Protein AF-A0A2G9ZPH4-F1 (afdb_monomer)

Nearest PDB structures (foldseek):
  2mp4-assembly1_A  TM=3.799E-01  e=3.541E+00  Caenorhabditis elegans
  7lxt-assembly1_J  TM=2.427E-01  e=3.155E+00  Plasmodium falciparum 3D7

Solvent-accessible surface area (backbone atoms only — not comparable to full-atom values): 14027 Å² total; per-residue (Å²): 122,66,64,61,56,48,44,22,66,51,30,22,35,23,35,57,96,94,42,50,35,34,37,37,38,31,72,44,64,45,66,67,68,60,97,62,79,75,43,59,24,44,43,66,33,52,68,45,20,46,50,53,100,91,42,48,45,56,77,75,45,84,52,96,64,27,38,31,29,43,45,12,68,70,47,52,52,52,42,50,74,71,66,55,85,73,41,68,65,76,37,53,50,30,86,77,61,44,76,87,45,37,44,73,44,70,67,69,96,76,90,58,100,43,73,63,59,55,65,44,53,89,47,42,65,62,36,72,67,43,81,92,48,60,53,68,58,42,49,51,51,54,50,39,51,46,54,46,47,34,54,54,50,52,51,65,70,40,75,77,49,28,66,39,64,46,75,49,76,36,52,48,77,46,81,45,75,38,94,91,45,99,65,46,65,50,76,46,78,48,74,42,36,35,39,44,23,57,55,65,40,83,67,57,53,75,34,43,48,69,53,47,51,51,53,57,61,75,51,69,64,87,73,72,85,61,49,72,68,50,52,50,51,52,52,60,52,56,49,50,51,64,75,75,100

Structure (mmCIF, N/CA/C/O backbone):
data_AF-A0A2G9ZPH4-F1
#
_entry.id   AF-A0A2G9ZPH4-F1
#
loop_
_atom_site.group_PDB
_atom_site.id
_atom_site.type_symbol
_atom_site.label_atom_id
_atom_site.label_alt_id
_atom_site.label_comp_id
_atom_site.label_asym_id
_atom_site.label_entity_id
_atom_site.label_seq_id
_atom_site.pdbx_PDB_ins_code
_atom_site.Cartn_x
_atom_site.Cartn_y
_atom_site.Cartn_z
_atom_site.occupancy
_atom_site.B_iso_or_equiv
_atom_site.auth_seq_id
_atom_site.auth_comp_id
_atom_site.auth_asym_id
_atom_site.auth_atom_id
_atom_site.pdbx_PDB_model_num
ATOM 1 N N . MET A 1 1 ? -24.199 -1.096 5.527 1.00 56.38 1 MET A N 1
ATOM 2 C CA . MET A 1 1 ? -24.247 -1.737 6.874 1.00 56.38 1 MET A CA 1
ATOM 3 C C . MET A 1 1 ? -23.186 -2.832 7.032 1.00 56.38 1 MET A C 1
ATOM 5 O O . MET A 1 1 ? -22.825 -3.132 8.162 1.00 56.38 1 MET A O 1
ATOM 9 N N . ALA A 1 2 ? -22.624 -3.381 5.948 1.00 64.50 2 ALA A N 1
ATOM 10 C CA . ALA A 1 2 ? -21.504 -4.327 6.008 1.00 64.50 2 ALA A CA 1
ATOM 11 C C . ALA A 1 2 ? -20.138 -3.624 6.168 1.00 64.50 2 ALA A C 1
ATOM 13 O O . ALA A 1 2 ? -19.207 -4.167 6.751 1.00 64.50 2 ALA A O 1
ATOM 14 N N . GLU A 1 3 ? -20.035 -2.385 5.698 1.00 62.19 3 GLU A N 1
ATOM 15 C CA . GLU A 1 3 ? -18.818 -1.573 5.652 1.00 62.19 3 GLU A CA 1
ATOM 16 C C . GLU A 1 3 ? -18.403 -1.103 7.047 1.00 62.19 3 GLU A C 1
ATOM 18 O O . GLU A 1 3 ? -17.229 -1.165 7.399 1.00 62.19 3 GLU A O 1
ATOM 23 N N . TYR A 1 4 ? -19.377 -0.711 7.874 1.00 69.88 4 TYR A N 1
ATOM 24 C CA . TYR A 1 4 ? -19.158 -0.412 9.290 1.00 69.88 4 TYR A CA 1
ATOM 25 C C . TYR A 1 4 ? -18.675 -1.652 10.050 1.00 69.88 4 TYR A C 1
ATOM 27 O O . TYR A 1 4 ? -17.717 -1.560 10.811 1.00 69.88 4 TYR A O 1
ATOM 35 N N . ALA A 1 5 ? -19.284 -2.820 9.822 1.00 72.94 5 ALA A N 1
ATOM 36 C CA . ALA A 1 5 ? -18.846 -4.067 10.452 1.00 72.94 5 ALA A CA 1
ATOM 37 C C . ALA A 1 5 ? -17.420 -4.454 10.014 1.00 72.94 5 ALA A C 1
ATOM 39 O O . ALA A 1 5 ? -16.585 -4.806 10.847 1.00 72.94 5 ALA A O 1
ATOM 40 N N . TYR A 1 6 ? -17.110 -4.302 8.722 1.00 75.94 6 TYR A N 1
ATOM 41 C CA . TYR A 1 6 ? -15.764 -4.504 8.196 1.00 75.94 6 TYR A CA 1
ATOM 42 C C . TYR A 1 6 ? -14.758 -3.550 8.850 1.00 75.94 6 TYR A C 1
ATOM 44 O O . TYR A 1 6 ? -13.741 -4.013 9.365 1.00 75.94 6 TYR A O 1
ATOM 52 N N . ALA A 1 7 ? -15.065 -2.250 8.911 1.00 75.62 7 ALA A N 1
ATOM 53 C CA . ALA A 1 7 ? -14.207 -1.244 9.531 1.00 75.62 7 ALA A CA 1
ATOM 54 C C . ALA A 1 7 ? -13.916 -1.560 11.002 1.00 75.62 7 ALA A C 1
ATOM 56 O O . ALA A 1 7 ? -12.754 -1.603 11.394 1.00 75.62 7 ALA A O 1
ATOM 57 N N . LYS A 1 8 ? -14.941 -1.908 11.788 1.00 82.62 8 LYS A N 1
ATOM 58 C CA . LYS A 1 8 ? -14.769 -2.321 13.190 1.00 82.62 8 LYS A CA 1
ATOM 59 C C . LYS A 1 8 ? -13.826 -3.515 13.353 1.00 82.62 8 LYS A C 1
ATOM 61 O O . LYS A 1 8 ? -13.068 -3.569 14.316 1.00 82.62 8 LYS A O 1
ATOM 66 N N . SER A 1 9 ? -13.862 -4.465 12.419 1.00 84.38 9 SER A N 1
ATOM 67 C CA . SER A 1 9 ? -13.033 -5.677 12.482 1.00 84.38 9 SER A CA 1
ATOM 68 C C . SER A 1 9 ? -11.619 -5.517 11.913 1.00 84.38 9 SER A C 1
ATOM 70 O O . SER A 1 9 ? -10.771 -6.369 12.170 1.00 84.38 9 SER A O 1
ATOM 72 N N . ARG A 1 10 ? -11.362 -4.472 11.113 1.00 85.62 10 ARG A N 1
ATOM 73 C CA . ARG A 1 10 ? -10.120 -4.343 10.331 1.00 85.62 10 ARG A CA 1
ATOM 74 C C . ARG A 1 10 ? -9.345 -3.051 10.543 1.00 85.62 10 ARG A C 1
ATOM 76 O O . ARG A 1 10 ? -8.182 -3.025 10.169 1.00 85.62 10 ARG A O 1
ATOM 83 N N . VAL A 1 11 ? -9.942 -2.012 11.122 1.00 86.81 11 VAL A N 1
ATOM 84 C CA . VAL A 1 11 ? -9.180 -0.867 11.635 1.00 86.81 11 VAL A CA 1
ATOM 85 C C . VAL A 1 11 ? -8.518 -1.317 12.925 1.00 86.81 11 VAL A C 1
ATOM 87 O O . VAL A 1 11 ? -9.211 -1.665 13.884 1.00 86.81 11 VAL A O 1
ATOM 90 N N . LEU A 1 12 ? -7.192 -1.364 12.925 1.00 91.19 12 LEU A N 1
ATOM 91 C CA . LEU A 1 12 ? -6.413 -1.859 14.053 1.00 91.19 12 LEU A CA 1
ATOM 92 C C . LEU A 1 12 ? -5.820 -0.689 14.828 1.00 91.19 12 LEU A C 1
ATOM 94 O O . LEU A 1 12 ? -5.482 0.335 14.244 1.00 91.19 12 LEU A O 1
ATOM 98 N N . VAL A 1 13 ? -5.675 -0.862 16.137 1.00 91.88 13 VAL A N 1
ATOM 99 C CA . VAL A 1 13 ? -4.983 0.069 17.027 1.00 91.88 13 VAL A CA 1
ATOM 100 C C . VAL A 1 13 ? -3.851 -0.657 17.740 1.00 91.88 13 VAL A C 1
ATOM 102 O O . VAL A 1 13 ? -4.022 -1.795 18.182 1.00 91.88 13 VAL A O 1
ATOM 105 N N . PHE A 1 14 ? -2.697 -0.006 17.842 1.00 92.75 14 PHE A N 1
ATOM 106 C CA . PHE A 1 14 ? -1.532 -0.530 18.553 1.00 92.75 14 PHE A CA 1
ATOM 107 C C . PHE A 1 14 ? -0.593 0.582 18.990 1.00 92.75 14 PHE A C 1
ATOM 109 O O . PHE A 1 14 ? -0.690 1.726 18.546 1.00 92.75 14 PHE A O 1
ATOM 116 N N . ARG A 1 15 ? 0.324 0.227 19.883 1.00 91.12 15 ARG A N 1
ATOM 117 C CA . ARG A 1 15 ? 1.394 1.085 20.367 1.00 91.12 15 ARG A CA 1
ATOM 118 C C . ARG A 1 15 ? 2.699 0.718 19.671 1.00 91.12 15 ARG A C 1
ATOM 120 O O . ARG A 1 15 ? 3.063 -0.446 19.614 1.00 91.12 15 ARG A O 1
ATOM 127 N N . HIS A 1 16 ? 3.427 1.704 19.177 1.00 89.19 16 HIS A N 1
ATOM 128 C CA . HIS A 1 16 ? 4.757 1.505 18.617 1.00 89.19 16 HIS A CA 1
ATOM 129 C C . HIS A 1 16 ? 5.641 2.683 19.026 1.00 89.19 16 HIS A C 1
ATOM 131 O O . HIS A 1 16 ? 5.233 3.836 18.909 1.00 89.19 16 HIS A O 1
ATOM 137 N N . ASN A 1 17 ? 6.824 2.414 19.584 1.00 85.62 17 ASN A N 1
ATOM 138 C CA . ASN A 1 17 ? 7.762 3.444 20.060 1.00 85.62 17 ASN A CA 1
ATOM 139 C C . ASN A 1 17 ? 7.118 4.508 20.977 1.00 85.62 17 ASN A C 1
ATOM 141 O O . ASN A 1 17 ? 7.380 5.702 20.854 1.00 85.62 17 ASN A O 1
ATOM 145 N N . GLY A 1 18 ? 6.225 4.084 21.880 1.00 83.12 18 GLY A N 1
ATOM 146 C CA . GLY A 1 18 ? 5.531 4.973 22.822 1.00 83.12 18 GLY A CA 1
ATOM 147 C C . GLY A 1 18 ? 4.373 5.791 22.233 1.00 83.12 18 GLY A C 1
ATOM 148 O O . GLY A 1 18 ? 3.640 6.415 22.996 1.00 83.12 18 GLY A O 1
ATOM 149 N N . LYS A 1 19 ? 4.156 5.741 20.916 1.00 88.00 19 LYS A N 1
ATOM 150 C CA . LYS A 1 19 ? 3.030 6.378 20.219 1.00 88.00 19 LYS A CA 1
ATOM 151 C C . LYS A 1 19 ? 1.935 5.372 19.896 1.00 88.00 19 LYS A C 1
ATOM 153 O O . LYS A 1 19 ? 2.193 4.171 19.849 1.00 88.00 19 LYS A O 1
ATOM 158 N N . VAL A 1 20 ? 0.711 5.850 19.683 1.00 88.75 20 VAL A N 1
ATOM 159 C CA . VAL A 1 20 ? -0.435 5.003 19.328 1.00 88.75 20 VAL A CA 1
ATOM 160 C C . VAL A 1 20 ? -0.842 5.267 17.887 1.00 88.75 20 VAL A C 1
ATOM 162 O O . VAL A 1 20 ? -1.041 6.411 17.485 1.00 88.75 20 VAL A O 1
ATOM 165 N N . PHE A 1 21 ? -0.987 4.190 17.125 1.00 90.50 21 PHE A N 1
ATOM 166 C CA . PHE A 1 21 ? -1.279 4.232 15.702 1.00 90.50 21 PHE A CA 1
ATOM 167 C C . PHE A 1 21 ? -2.590 3.529 15.387 1.00 90.50 21 PHE A C 1
ATOM 169 O O . PHE A 1 21 ? -2.982 2.567 16.053 1.00 90.50 21 PHE A O 1
ATOM 176 N N . LEU A 1 22 ? -3.234 4.011 14.330 1.00 88.50 22 LEU A N 1
ATOM 177 C CA . LEU A 1 22 ? -4.312 3.346 13.629 1.00 88.50 22 LEU A CA 1
ATOM 178 C C . LEU A 1 22 ? -3.769 2.775 12.324 1.00 88.50 22 LEU A C 1
ATOM 180 O O . LEU A 1 22 ? -3.249 3.513 11.491 1.00 88.50 22 LEU A O 1
ATOM 184 N N . GLU A 1 23 ? -3.922 1.471 12.130 1.00 88.06 23 GLU A N 1
ATOM 185 C CA . GLU A 1 23 ? -3.705 0.830 10.837 1.00 88.06 23 GLU A CA 1
ATOM 186 C C . GLU A 1 23 ? -5.053 0.655 10.141 1.00 88.06 23 GLU A C 1
ATOM 188 O O . GLU A 1 23 ? -5.960 -0.020 10.639 1.00 88.06 23 GLU A O 1
ATOM 193 N N . ILE A 1 24 ? -5.192 1.298 8.986 1.00 82.19 24 ILE A N 1
ATOM 194 C CA . ILE A 1 24 ? -6.447 1.398 8.253 1.00 82.19 24 ILE A CA 1
ATOM 195 C C . ILE A 1 24 ? -6.285 0.667 6.918 1.00 82.19 24 ILE A C 1
ATOM 197 O O . ILE A 1 24 ? -5.413 1.026 6.131 1.00 82.19 24 ILE A O 1
ATOM 201 N N . PRO A 1 25 ? -7.105 -0.357 6.627 1.00 76.38 25 PRO A N 1
ATOM 202 C CA . PRO A 1 25 ? -7.045 -1.074 5.358 1.00 76.38 25 PRO A CA 1
ATOM 203 C C . PRO A 1 25 ? -7.285 -0.156 4.158 1.00 76.38 25 PRO A C 1
ATOM 205 O O . PRO A 1 25 ? -8.241 0.623 4.172 1.00 76.38 25 PRO A O 1
ATOM 208 N N . ASN A 1 26 ? -6.526 -0.347 3.075 1.00 68.75 26 ASN A N 1
ATOM 209 C CA . ASN A 1 26 ? -6.633 0.440 1.830 1.00 68.75 26 ASN A CA 1
ATOM 210 C C . ASN A 1 26 ? -8.068 0.503 1.285 1.00 68.75 26 ASN A C 1
ATOM 212 O O . ASN A 1 26 ? -8.525 1.548 0.814 1.00 68.75 26 ASN A O 1
ATOM 216 N N . ARG A 1 27 ? -8.813 -0.599 1.459 1.00 66.69 27 ARG A N 1
ATOM 217 C CA . ARG A 1 27 ? -10.236 -0.721 1.123 1.00 66.69 27 ARG A CA 1
ATOM 218 C C . ARG A 1 27 ? -11.113 0.381 1.695 1.00 66.69 27 ARG A C 1
ATOM 220 O O . ARG A 1 27 ? -12.093 0.767 1.067 1.00 66.69 27 ARG A O 1
ATOM 227 N N . LEU A 1 28 ? -10.802 0.850 2.896 1.00 66.00 28 LEU A N 1
ATOM 228 C CA . LEU A 1 28 ? -11.590 1.870 3.573 1.00 66.00 28 LEU A CA 1
ATOM 229 C C . LEU A 1 28 ? -11.202 3.270 3.109 1.00 66.00 28 LEU A C 1
ATOM 231 O O . LEU A 1 28 ? -12.075 4.106 2.939 1.00 66.00 28 LEU A O 1
ATOM 235 N N . ILE A 1 29 ? -9.932 3.514 2.803 1.00 63.09 29 ILE A N 1
ATOM 236 C CA . ILE A 1 29 ? -9.405 4.845 2.450 1.00 63.09 29 ILE A CA 1
ATOM 237 C C . ILE A 1 29 ? -9.813 5.260 1.019 1.00 63.09 29 ILE A C 1
ATOM 239 O O . ILE A 1 29 ? -9.479 6.339 0.538 1.00 63.09 29 ILE A O 1
ATOM 243 N N . GLY A 1 30 ? -10.575 4.420 0.309 1.00 51.88 30 GLY A N 1
ATOM 244 C CA . GLY A 1 30 ? -10.977 4.705 -1.066 1.00 51.88 30 GLY A CA 1
ATOM 245 C C . GLY A 1 30 ? -9.826 4.588 -2.059 1.00 51.88 30 GLY A C 1
ATOM 246 O O . GLY A 1 30 ? -9.913 5.133 -3.157 1.00 51.88 30 GLY A O 1
ATOM 247 N N . ILE A 1 31 ? -8.766 3.880 -1.666 1.00 51.28 31 ILE A N 1
ATOM 248 C CA . ILE A 1 31 ? -7.597 3.559 -2.483 1.00 51.28 31 ILE A CA 1
ATOM 249 C C . ILE A 1 31 ? -7.841 2.176 -3.115 1.00 51.28 31 ILE A C 1
ATOM 251 O O . ILE A 1 31 ? -7.061 1.234 -2.995 1.00 51.28 31 ILE A O 1
ATOM 255 N N . HIS A 1 32 ? -9.009 2.048 -3.747 1.00 47.66 32 HIS A N 1
ATOM 256 C CA . HIS A 1 32 ? -9.447 0.887 -4.516 1.00 47.66 32 HIS A CA 1
ATOM 257 C C . HIS A 1 32 ? -10.090 1.329 -5.832 1.00 47.66 32 HIS A C 1
ATOM 259 O O . HIS A 1 32 ? -10.410 2.494 -6.059 1.00 47.66 32 HIS A O 1
ATOM 265 N N . SER A 1 33 ? -10.203 0.357 -6.726 1.00 47.97 33 SER A N 1
ATOM 266 C CA . SER A 1 33 ? -9.660 0.469 -8.073 1.00 47.97 33 SER A CA 1
ATOM 267 C C . SER A 1 33 ? -10.377 -0.465 -9.065 1.00 47.97 33 SER A C 1
ATOM 269 O O . SER A 1 33 ? -9.811 -0.902 -10.067 1.00 47.97 33 SER A O 1
ATOM 271 N N . SER A 1 34 ? -11.642 -0.801 -8.828 1.00 34.91 34 SER A N 1
ATOM 272 C CA . SER A 1 34 ? -12.434 -1.577 -9.787 1.00 34.91 34 SER A CA 1
ATOM 273 C C . SER A 1 34 ? -13.022 -0.696 -10.897 1.00 34.91 34 SER A C 1
ATOM 275 O O . SER A 1 34 ? -13.293 0.486 -10.701 1.00 34.91 34 SER A O 1
ATOM 277 N N . ILE A 1 35 ? -13.220 -1.305 -12.074 1.00 40.06 35 ILE A N 1
ATOM 278 C CA . ILE A 1 35 ? -13.942 -0.741 -13.235 1.00 40.06 35 ILE A CA 1
ATOM 279 C C . ILE A 1 35 ? -15.387 -0.368 -12.856 1.00 40.06 35 ILE A C 1
ATOM 281 O O . ILE A 1 35 ? -15.963 0.553 -13.428 1.00 40.06 35 ILE A O 1
ATOM 285 N N . GLU A 1 36 ? -15.942 -1.016 -11.832 1.00 38.31 36 GLU A N 1
ATOM 286 C CA . GLU A 1 36 ? -17.166 -0.568 -11.177 1.00 38.31 36 GLU A CA 1
ATOM 287 C C . GLU A 1 36 ? -16.835 0.316 -9.969 1.00 38.31 36 GLU A C 1
ATOM 289 O O . GLU A 1 36 ? -16.043 -0.090 -9.112 1.00 38.31 36 GLU A O 1
ATOM 294 N N . PRO A 1 37 ? -17.425 1.517 -9.863 1.00 41.16 37 PRO A N 1
ATOM 295 C CA . PRO A 1 37 ? -17.212 2.379 -8.718 1.00 41.16 37 PRO A CA 1
ATOM 296 C C . PRO A 1 37 ? -17.817 1.697 -7.493 1.00 41.16 37 PRO A C 1
ATOM 298 O O . PRO A 1 37 ? -19.035 1.645 -7.359 1.00 41.16 37 PRO A O 1
ATOM 301 N N . TYR A 1 38 ? -16.991 1.212 -6.563 1.00 42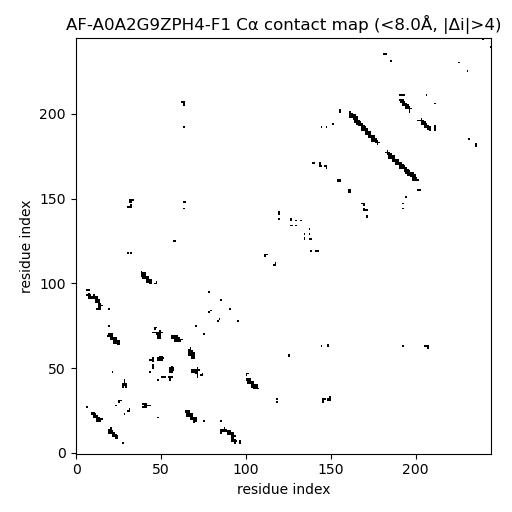.78 38 TYR A N 1
ATOM 302 C CA . TYR A 1 38 ? -17.460 1.108 -5.186 1.00 42.78 38 TYR A CA 1
ATOM 303 C C . TYR A 1 38 ? -17.701 2.543 -4.732 1.00 42.78 38 TYR A C 1
ATOM 305 O O . TYR A 1 38 ? -16.746 3.317 -4.632 1.00 42.78 38 TYR A O 1
ATOM 313 N N . PRO A 1 39 ? -18.954 2.951 -4.487 1.00 48.59 39 PRO A N 1
ATOM 314 C CA . PRO A 1 39 ? -19.243 4.356 -4.277 1.00 48.59 39 PRO A CA 1
ATOM 315 C C . PRO A 1 39 ? -18.756 4.833 -2.908 1.00 48.59 39 PRO A C 1
ATOM 317 O O . PRO A 1 39 ? -18.932 5.993 -2.602 1.00 48.59 39 PRO A O 1
ATOM 320 N N . VAL A 1 40 ? -18.132 3.992 -2.083 1.00 44.88 40 VAL A N 1
ATOM 321 C CA . VAL A 1 40 ? -17.960 4.218 -0.650 1.00 44.88 40 VAL A CA 1
ATOM 322 C C . VAL A 1 40 ? -16.491 4.497 -0.301 1.00 44.88 40 VAL A C 1
ATOM 324 O O . VAL A 1 40 ? -15.674 3.581 -0.279 1.00 44.88 40 VAL A O 1
ATOM 327 N N . LYS A 1 41 ? -16.152 5.756 0.010 1.00 57.94 41 LYS A N 1
ATOM 328 C CA . LYS A 1 41 ? -14.858 6.167 0.595 1.00 57.94 41 LYS A CA 1
ATOM 329 C C . LYS A 1 41 ? -15.016 6.433 2.086 1.00 57.94 41 LYS A C 1
ATOM 331 O O . LYS A 1 41 ? -15.908 7.185 2.453 1.00 57.94 41 LYS A O 1
ATOM 336 N N . VAL A 1 42 ? -14.147 5.924 2.956 1.00 54.16 42 VAL A N 1
ATOM 337 C CA . VAL A 1 42 ? -14.074 6.423 4.337 1.00 54.16 42 VAL A CA 1
ATOM 338 C C . VAL A 1 42 ? -13.360 7.767 4.336 1.00 54.16 42 VAL A C 1
ATOM 340 O O . VAL A 1 42 ? -12.167 7.854 4.063 1.00 54.16 42 VAL A O 1
ATOM 343 N N . ARG A 1 43 ? -14.089 8.822 4.689 1.00 60.91 43 ARG A N 1
ATOM 344 C CA . ARG A 1 43 ? -13.506 10.059 5.192 1.00 60.91 43 ARG A CA 1
ATOM 345 C C . ARG A 1 43 ? -13.233 9.864 6.675 1.00 60.91 43 ARG A C 1
ATOM 347 O O . ARG A 1 43 ? -14.155 9.923 7.494 1.00 60.91 43 ARG A O 1
ATOM 354 N N . LEU A 1 44 ? -11.967 9.645 7.008 1.00 61.91 44 LEU A N 1
ATOM 355 C CA . LEU A 1 44 ? -11.495 9.764 8.383 1.00 61.91 44 LEU A CA 1
ATOM 356 C C . LEU A 1 44 ? -11.688 11.220 8.795 1.00 61.91 44 LEU A C 1
ATOM 358 O O . LEU A 1 44 ? -11.268 12.129 8.074 1.00 61.91 44 LEU A O 1
ATOM 362 N N . LYS A 1 45 ? -12.403 11.458 9.896 1.00 64.31 45 LYS A N 1
ATOM 363 C CA . LYS A 1 45 ? -12.532 12.826 10.391 1.00 64.31 45 LYS A CA 1
ATOM 364 C C . LYS A 1 45 ? -11.232 13.232 11.084 1.00 64.31 45 LYS A C 1
ATOM 366 O O . LYS A 1 45 ? -10.601 12.371 11.696 1.00 64.31 45 LYS A O 1
ATOM 371 N N . PRO A 1 46 ? -10.883 14.530 11.073 1.00 56.59 46 PRO A N 1
ATOM 372 C CA . PRO A 1 46 ? -9.737 15.058 11.820 1.00 56.59 46 PRO A CA 1
ATOM 373 C C . PRO A 1 46 ? -9.748 14.688 13.310 1.00 56.59 46 PRO A C 1
ATOM 375 O O . PRO A 1 46 ? -8.717 14.694 13.964 1.00 56.59 46 PRO A O 1
ATOM 378 N N . SER A 1 47 ? -10.914 14.332 13.856 1.00 62.88 47 SER A N 1
ATOM 379 C CA . SER A 1 47 ? -11.051 13.847 15.225 1.00 62.88 47 SER A CA 1
ATOM 380 C C . SER A 1 47 ? -10.452 12.457 15.462 1.00 62.88 47 SER A C 1
ATOM 382 O O . SER A 1 47 ? -10.305 12.091 16.617 1.00 62.88 47 SER A O 1
ATOM 384 N N . LEU A 1 48 ? -10.159 11.656 14.428 1.00 67.19 48 LEU A N 1
ATOM 385 C CA . LEU A 1 48 ? -9.719 10.259 14.572 1.00 67.19 48 LEU A CA 1
ATOM 386 C C . LEU A 1 48 ? -8.198 10.079 14.470 1.00 67.19 48 LEU A C 1
ATOM 388 O O . LEU A 1 48 ? -7.633 9.246 15.178 1.00 67.19 48 LEU A O 1
ATOM 392 N N . VAL A 1 49 ? -7.529 10.861 13.629 1.00 70.62 49 VAL A N 1
ATOM 393 C CA . VAL A 1 49 ? -6.078 10.784 13.410 1.00 70.62 49 VAL A CA 1
ATOM 394 C C . VAL A 1 49 ? -5.448 12.167 13.586 1.00 70.62 49 VAL A C 1
ATOM 396 O O . VAL A 1 49 ? -6.110 13.188 13.415 1.00 70.62 49 VAL A O 1
ATOM 399 N N . GLN A 1 50 ? -4.181 12.219 13.980 1.00 66.31 50 GLN A N 1
ATOM 400 C CA . GLN A 1 50 ? -3.479 13.470 14.245 1.00 66.31 50 GLN A CA 1
ATOM 401 C C . GLN A 1 50 ? -3.141 14.194 12.928 1.00 66.31 50 GLN A C 1
ATOM 403 O O . GLN A 1 50 ? -2.318 13.723 12.144 1.00 66.31 50 GLN A O 1
ATOM 408 N N . GLY A 1 51 ? -3.774 15.349 12.691 1.00 62.25 51 GLY A N 1
ATOM 409 C CA . GLY A 1 51 ? -3.628 16.158 11.475 1.00 62.25 51 GLY A CA 1
ATOM 410 C C . GLY A 1 51 ? -4.013 17.630 11.679 1.00 62.25 51 GLY A C 1
ATOM 411 O O . GLY A 1 51 ? -4.499 18.015 12.741 1.00 62.25 51 GLY A O 1
ATOM 412 N N . GLY A 1 52 ? -3.764 18.467 10.669 1.00 49.47 52 GLY A N 1
ATOM 413 C CA . GLY A 1 52 ? -4.150 19.885 10.662 1.00 49.47 52 GLY A CA 1
ATOM 414 C C . GLY A 1 52 ? -5.550 20.106 10.078 1.00 49.47 52 GLY A C 1
ATOM 415 O O . GLY A 1 52 ? -6.125 19.217 9.458 1.00 49.47 52 GLY A O 1
ATOM 416 N N . THR A 1 53 ? -6.101 21.317 10.200 1.00 47.88 53 THR A N 1
ATOM 417 C CA . THR A 1 53 ? -7.417 21.677 9.623 1.00 47.88 53 THR A CA 1
ATOM 418 C C . THR A 1 53 ? -7.511 21.471 8.107 1.00 47.88 53 THR A C 1
ATOM 420 O O . THR A 1 53 ? -8.607 21.279 7.588 1.00 47.88 53 THR A O 1
ATOM 423 N N . GLU A 1 54 ? -6.375 21.484 7.407 1.00 43.34 54 GLU A N 1
ATOM 424 C CA . GLU A 1 54 ? -6.278 21.299 5.953 1.00 43.34 54 GLU A CA 1
ATOM 425 C C . GLU A 1 54 ? -5.866 19.876 5.538 1.00 43.34 54 GLU A C 1
ATOM 427 O O . GLU A 1 54 ? -6.022 19.513 4.375 1.00 43.34 54 GLU A O 1
ATOM 432 N N . CYS A 1 55 ? -5.372 19.051 6.470 1.00 47.75 55 CYS A N 1
ATOM 433 C CA . CYS A 1 55 ? -4.889 17.701 6.186 1.00 47.75 55 CYS A CA 1
ATOM 434 C C . CYS A 1 55 ? -5.341 16.744 7.298 1.00 47.75 55 CYS A C 1
ATOM 436 O O . CYS A 1 55 ? -4.822 16.830 8.415 1.00 47.75 55 CYS A O 1
ATOM 438 N N . PRO A 1 56 ? -6.309 15.847 7.028 1.00 52.69 56 PRO A N 1
ATOM 439 C CA . PRO A 1 56 ? -7.003 15.100 8.066 1.00 52.69 56 PRO A CA 1
ATOM 440 C C . PRO A 1 56 ? -6.143 14.077 8.805 1.00 52.69 56 PRO A C 1
ATOM 442 O O . PRO A 1 56 ? -6.685 13.520 9.741 1.00 52.69 56 PRO A O 1
ATOM 445 N N . GLY A 1 57 ? -4.870 13.865 8.445 1.00 58.62 57 GLY A N 1
ATOM 446 C CA . GLY A 1 57 ? -3.870 13.074 9.171 1.00 58.62 57 GLY A CA 1
ATOM 447 C C . GLY A 1 57 ? -2.675 12.752 8.277 1.00 58.62 57 GLY A C 1
ATOM 448 O O . GLY A 1 57 ? -2.890 12.345 7.142 1.00 58.62 57 GLY A O 1
ATOM 449 N N . LEU A 1 58 ? -1.442 12.923 8.763 1.00 61.94 58 LEU A N 1
ATOM 450 C CA . LEU A 1 58 ? -0.244 12.550 7.997 1.00 61.94 58 LEU A CA 1
ATOM 451 C C . LEU 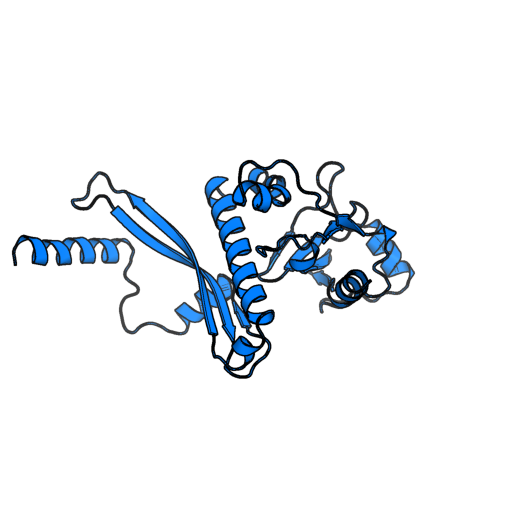A 1 58 ? -0.088 11.028 7.992 1.00 61.94 58 LEU A C 1
ATOM 453 O O . LEU A 1 58 ? -0.018 10.408 9.058 1.00 61.94 58 LEU A O 1
ATOM 457 N N . MET A 1 59 ? -0.008 10.435 6.800 1.00 67.19 59 MET A N 1
ATOM 458 C CA . MET A 1 59 ? 0.387 9.037 6.657 1.00 67.19 59 MET A CA 1
ATOM 459 C C . MET A 1 59 ? 1.799 8.847 7.221 1.00 67.19 59 MET A C 1
ATOM 461 O O . MET A 1 59 ? 2.771 9.382 6.690 1.00 67.19 59 MET A O 1
ATOM 465 N N . THR A 1 60 ? 1.925 8.067 8.293 1.00 68.12 60 THR A N 1
ATOM 466 C CA . THR A 1 60 ? 3.229 7.828 8.928 1.00 68.12 60 THR A CA 1
ATOM 467 C C . THR A 1 60 ? 3.978 6.680 8.266 1.00 68.12 60 THR A C 1
ATOM 469 O O . THR A 1 60 ? 5.203 6.681 8.240 1.00 68.12 60 THR A O 1
ATOM 472 N N . GLU A 1 61 ? 3.247 5.700 7.731 1.00 69.88 61 GLU A N 1
ATOM 473 C CA . GLU A 1 61 ? 3.819 4.543 7.046 1.00 69.88 61 GLU A CA 1
ATOM 474 C C . GLU A 1 61 ? 2.808 3.943 6.060 1.00 69.88 61 GLU A C 1
ATOM 476 O O . GLU A 1 61 ? 1.612 3.845 6.354 1.00 69.88 61 GLU A O 1
ATOM 481 N N . GLU A 1 62 ? 3.301 3.518 4.899 1.00 62.84 62 GLU A N 1
ATOM 482 C CA . GLU A 1 62 ? 2.528 2.779 3.905 1.00 62.84 62 GLU A CA 1
ATOM 483 C C . GLU A 1 62 ? 2.865 1.289 4.011 1.00 62.84 62 GLU A C 1
ATOM 485 O O . GLU A 1 62 ? 4.025 0.893 3.887 1.00 62.84 62 GLU A O 1
ATOM 490 N N . LYS A 1 63 ? 1.844 0.452 4.211 1.00 67.56 63 LYS A N 1
ATOM 491 C CA . LYS A 1 63 ? 1.968 -1.004 4.153 1.00 67.56 63 LYS A CA 1
ATOM 492 C C . LYS A 1 63 ? 1.290 -1.538 2.894 1.00 67.56 63 LYS A C 1
ATOM 494 O O . LYS A 1 63 ? 0.365 -0.929 2.351 1.00 67.56 63 LYS A O 1
ATOM 499 N N . PRO A 1 64 ? 1.648 -2.752 2.449 1.00 61.03 64 PRO A N 1
ATOM 500 C CA . PRO A 1 64 ? 1.084 -3.299 1.221 1.00 61.03 64 PRO A CA 1
ATOM 501 C C . PRO A 1 64 ? -0.450 -3.453 1.199 1.00 61.03 64 PRO A C 1
ATOM 503 O O . PRO A 1 64 ? -1.019 -3.577 0.122 1.00 61.03 64 PRO A O 1
ATOM 506 N N . ARG A 1 65 ? -1.134 -3.466 2.357 1.00 65.50 65 ARG A N 1
ATOM 507 C CA . ARG A 1 65 ? -2.605 -3.610 2.464 1.00 65.50 65 ARG A CA 1
ATOM 508 C C . ARG A 1 65 ? -3.285 -2.555 3.343 1.00 65.50 65 ARG A C 1
ATOM 510 O O . ARG A 1 65 ? -4.503 -2.613 3.544 1.00 65.50 65 ARG A O 1
ATOM 517 N N . SER A 1 66 ? -2.519 -1.629 3.897 1.00 76.31 66 SER A N 1
ATOM 518 C CA . SER A 1 66 ? -3.003 -0.690 4.899 1.00 76.31 66 SER A CA 1
ATOM 519 C C . SER A 1 66 ? -2.119 0.543 4.966 1.00 76.31 66 SER A C 1
ATOM 521 O O . SER A 1 66 ? -0.981 0.548 4.508 1.00 76.31 66 SER A O 1
ATOM 523 N N . VAL A 1 67 ? -2.653 1.589 5.573 1.00 76.31 67 VAL A N 1
ATOM 524 C CA . VAL A 1 67 ? -1.928 2.817 5.863 1.00 76.31 67 VAL A CA 1
ATOM 525 C C . VAL A 1 67 ? -1.955 3.052 7.362 1.00 76.31 67 VAL A C 1
ATOM 527 O O . VAL A 1 67 ? -2.972 2.795 8.015 1.00 76.31 67 VAL A O 1
ATOM 530 N N . MET A 1 68 ? -0.838 3.522 7.906 1.00 84.88 68 MET A N 1
ATOM 531 C CA . MET A 1 68 ? -0.728 3.889 9.309 1.00 84.88 68 MET A CA 1
ATOM 532 C C . MET A 1 68 ? -0.886 5.392 9.508 1.00 84.88 68 MET A C 1
ATOM 534 O O . MET A 1 68 ? -0.298 6.197 8.786 1.00 84.88 68 MET A O 1
ATOM 538 N N . PHE A 1 69 ? -1.644 5.743 10.541 1.00 84.50 69 PHE A N 1
ATOM 539 C CA . PHE A 1 69 ? -1.835 7.110 11.008 1.00 84.50 69 PHE A CA 1
ATOM 540 C C . PHE A 1 69 ? -1.616 7.172 12.518 1.00 84.50 69 PHE A C 1
ATOM 542 O O . PHE A 1 69 ? -2.022 6.260 13.239 1.00 84.50 69 PHE A O 1
ATOM 549 N N . GLU A 1 70 ? -1.023 8.249 13.025 1.00 85.56 70 GLU A N 1
ATOM 550 C CA . GLU A 1 70 ? -1.004 8.507 14.470 1.00 85.56 70 GLU A CA 1
ATOM 551 C C . GLU A 1 70 ? -2.427 8.858 14.939 1.00 85.56 70 GLU A C 1
ATOM 553 O O . GLU A 1 70 ? -3.145 9.608 14.272 1.00 85.56 70 GLU A O 1
ATOM 558 N N . ILE A 1 71 ? -2.881 8.274 16.051 1.00 86.25 71 ILE A N 1
ATOM 559 C CA . ILE A 1 71 ? -4.242 8.503 16.555 1.00 86.25 71 ILE A CA 1
ATOM 560 C C . ILE A 1 71 ? -4.378 9.921 17.126 1.00 86.25 71 ILE A C 1
ATOM 562 O O . ILE A 1 71 ? -3.453 10.440 17.748 1.00 86.25 71 ILE A O 1
ATOM 566 N N . HIS A 1 72 ? -5.547 10.547 16.975 1.00 84.25 72 HIS A N 1
ATOM 567 C CA . HIS A 1 72 ? -5.785 11.852 17.591 1.00 84.25 72 HIS A CA 1
ATOM 568 C C . HIS A 1 72 ? -5.787 11.746 19.137 1.00 84.25 72 HIS A C 1
ATOM 570 O O . HIS A 1 72 ? -6.437 10.837 19.676 1.00 84.25 72 HIS A O 1
ATOM 576 N N . PRO A 1 73 ? -5.145 12.676 19.879 1.00 81.31 73 PRO A N 1
ATOM 577 C CA . PRO A 1 73 ? -5.047 12.610 21.343 1.00 81.31 73 PRO A CA 1
ATOM 578 C C . PRO A 1 73 ? -6.392 12.504 22.078 1.00 81.31 73 PRO A C 1
ATOM 580 O O . PRO A 1 73 ? -6.500 11.795 23.074 1.00 81.31 73 PRO A O 1
ATOM 583 N N . GLU A 1 74 ? -7.444 13.156 21.576 1.00 80.56 74 GLU A N 1
ATOM 584 C CA . GLU A 1 74 ? -8.781 13.107 22.194 1.00 80.56 74 GLU A CA 1
ATOM 585 C C . GLU A 1 74 ? -9.420 11.710 22.133 1.00 80.56 74 GLU A C 1
ATOM 587 O O . GLU A 1 74 ? -10.090 11.268 23.074 1.00 80.56 74 GLU A O 1
ATOM 592 N N . ILE A 1 75 ? -9.197 10.979 21.036 1.00 82.06 75 ILE A N 1
ATOM 593 C CA . ILE A 1 75 ? -9.676 9.600 20.906 1.00 82.06 75 ILE A CA 1
ATOM 594 C C . ILE A 1 75 ? -8.838 8.683 21.781 1.00 82.06 75 ILE A C 1
ATOM 596 O O . ILE A 1 75 ? -9.408 7.834 22.464 1.00 82.06 75 ILE A O 1
ATOM 600 N N . LEU A 1 76 ? -7.518 8.886 21.828 1.00 86.25 76 LEU A N 1
ATOM 601 C CA . LEU A 1 76 ? -6.649 8.148 22.741 1.00 86.25 76 LEU A CA 1
ATOM 602 C C . LEU A 1 76 ? -7.123 8.296 24.192 1.00 86.25 76 LEU A C 1
ATOM 604 O O . LEU A 1 76 ? -7.366 7.291 24.857 1.00 86.25 76 LEU A O 1
ATOM 608 N N . GLN A 1 77 ? -7.371 9.526 24.644 1.00 84.38 77 GLN A N 1
ATOM 609 C CA . GLN A 1 77 ? -7.876 9.792 25.990 1.00 84.38 77 GLN A CA 1
ATOM 610 C C . GLN A 1 77 ? -9.237 9.123 26.237 1.00 84.38 77 GLN A C 1
ATOM 612 O O . GLN A 1 77 ? -9.483 8.572 27.312 1.00 84.38 77 GLN A O 1
ATOM 617 N N . THR A 1 78 ? -10.120 9.119 25.236 1.00 84.75 78 THR A N 1
ATOM 618 C CA . THR A 1 78 ? -11.419 8.435 25.317 1.00 84.75 78 THR A CA 1
ATOM 619 C C . THR A 1 78 ? -11.253 6.919 25.469 1.00 84.75 78 THR A C 1
ATOM 621 O O . THR A 1 78 ? -11.938 6.305 26.289 1.00 84.75 78 THR A O 1
ATOM 624 N N . LEU A 1 79 ? -10.352 6.304 24.697 1.00 86.00 79 LEU A N 1
ATOM 625 C CA . LEU A 1 79 ? -10.057 4.869 24.762 1.00 86.00 79 LEU A CA 1
ATOM 626 C C . LEU A 1 79 ? -9.459 4.489 26.121 1.00 86.00 79 LEU A C 1
ATOM 628 O O . LEU A 1 79 ? -9.898 3.519 26.739 1.00 86.00 79 LEU A O 1
ATOM 632 N N . GLU A 1 80 ? -8.514 5.284 26.618 1.00 87.19 80 GLU A N 1
ATOM 633 C CA . GLU A 1 80 ? -7.888 5.077 27.926 1.00 87.19 80 GLU A CA 1
ATOM 634 C C . GLU A 1 80 ? -8.896 5.233 29.071 1.00 87.19 80 GLU A C 1
ATOM 636 O O . GLU A 1 80 ? -8.934 4.398 29.974 1.00 87.19 80 GLU A O 1
ATOM 641 N N . THR A 1 81 ? -9.795 6.221 28.996 1.00 86.88 81 THR A N 1
ATOM 642 C CA . THR A 1 81 ? -10.862 6.428 29.995 1.00 86.88 81 THR A CA 1
ATOM 643 C C . THR A 1 81 ? -11.834 5.245 30.056 1.00 86.88 81 THR A C 1
ATOM 645 O O . THR A 1 81 ? -12.347 4.910 31.122 1.00 86.88 81 THR A O 1
ATOM 648 N N . LYS A 1 82 ? -12.062 4.564 28.929 1.00 85.81 82 LYS A N 1
ATOM 649 C CA . LYS A 1 82 ? -12.856 3.326 28.862 1.00 85.81 82 LYS A CA 1
ATOM 650 C C . LYS A 1 82 ? -12.098 2.082 29.346 1.00 85.81 82 LYS A C 1
ATOM 652 O O . LYS A 1 82 ? -12.652 0.986 29.312 1.00 85.81 82 LYS A O 1
ATOM 657 N N . GLY A 1 83 ? -10.840 2.222 29.764 1.00 86.19 83 GLY A N 1
ATOM 658 C CA . GLY A 1 83 ? -9.997 1.110 30.198 1.00 86.19 83 GLY A CA 1
ATOM 659 C C . GLY A 1 83 ? -9.489 0.236 29.049 1.00 86.19 83 GLY A C 1
ATOM 660 O O . GLY A 1 83 ? -9.106 -0.913 29.276 1.00 86.19 83 GLY A O 1
ATOM 661 N N . ARG A 1 84 ? -9.483 0.744 27.808 1.00 87.50 84 ARG A N 1
ATOM 662 C CA . ARG A 1 84 ? -8.947 0.010 26.659 1.00 87.50 84 ARG A CA 1
ATOM 663 C C . ARG A 1 84 ? -7.446 -0.208 26.853 1.00 87.50 84 ARG A C 1
ATOM 665 O O . ARG A 1 84 ? -6.669 0.742 26.899 1.00 87.50 84 ARG A O 1
ATOM 672 N N . LYS A 1 85 ? -7.015 -1.469 26.898 1.00 87.62 85 LYS A N 1
ATOM 673 C CA . LYS A 1 85 ? -5.590 -1.814 26.907 1.00 87.62 85 LYS A CA 1
ATOM 674 C C . LYS A 1 85 ? -5.057 -1.804 25.473 1.00 87.62 85 LYS A C 1
ATOM 676 O O . LYS A 1 85 ? -5.421 -2.666 24.680 1.00 87.62 85 LYS A O 1
ATOM 681 N N . ILE A 1 86 ? -4.216 -0.824 25.149 1.00 90.56 86 ILE A N 1
ATOM 682 C CA . ILE A 1 86 ? -3.540 -0.717 23.849 1.00 90.56 86 ILE A CA 1
ATOM 683 C C . ILE A 1 86 ? -2.118 -1.259 24.005 1.00 90.56 86 ILE A C 1
ATOM 685 O O . ILE A 1 86 ? -1.341 -0.755 24.816 1.00 90.56 86 ILE A O 1
ATOM 689 N N . THR A 1 87 ? -1.800 -2.307 23.253 1.00 91.62 87 THR A N 1
ATOM 690 C CA . THR A 1 87 ? -0.522 -3.034 23.297 1.00 91.62 87 THR A CA 1
ATOM 691 C C . THR A 1 87 ? 0.258 -2.860 22.001 1.00 91.62 87 THR A C 1
ATOM 693 O O . THR A 1 87 ? -0.231 -2.228 21.070 1.00 91.62 87 THR A O 1
ATOM 696 N N . GLU A 1 88 ? 1.462 -3.426 21.931 1.00 91.00 88 GLU A N 1
ATOM 697 C CA . GLU A 1 88 ? 2.255 -3.447 20.694 1.00 91.00 88 GLU A CA 1
ATOM 698 C C . GLU A 1 88 ? 1.655 -4.350 19.611 1.00 91.00 88 GLU A C 1
ATOM 700 O O . GLU A 1 88 ? 1.822 -4.087 18.425 1.00 91.00 88 GLU A O 1
ATOM 705 N N . GLU A 1 89 ? 0.897 -5.375 20.008 1.00 90.00 89 GLU A N 1
ATOM 706 C CA . GLU A 1 89 ? 0.156 -6.219 19.072 1.00 90.00 89 GLU A CA 1
ATOM 707 C C . GLU A 1 89 ? -1.070 -5.478 18.496 1.00 90.00 89 GLU A C 1
ATOM 709 O O . GLU A 1 89 ? -1.913 -5.015 19.276 1.00 90.00 89 GLU A O 1
ATOM 714 N N . PRO A 1 90 ? -1.210 -5.389 17.154 1.00 89.75 90 PRO A N 1
ATOM 715 C CA . PRO A 1 90 ? -2.388 -4.826 16.494 1.00 89.75 90 PRO A CA 1
ATOM 716 C C . PRO A 1 90 ? -3.684 -5.539 16.864 1.00 89.75 90 PRO A C 1
ATOM 718 O O . PRO A 1 90 ? -3.858 -6.728 16.602 1.00 89.75 90 PRO A O 1
ATOM 721 N N . ALA A 1 91 ? -4.632 -4.779 17.416 1.00 91.69 91 AL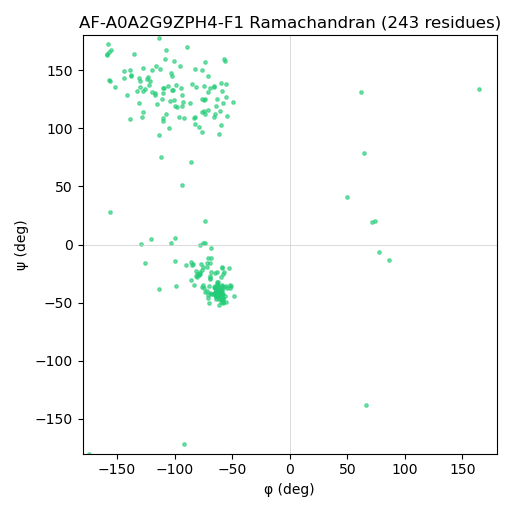A A N 1
ATOM 722 C CA . ALA A 1 91 ? -5.952 -5.276 17.788 1.00 91.69 91 ALA A CA 1
ATOM 723 C C . ALA A 1 91 ? -7.066 -4.454 17.118 1.00 91.69 91 ALA A C 1
ATOM 725 O O . ALA A 1 91 ? -6.945 -3.231 17.029 1.00 91.69 91 ALA A O 1
ATOM 726 N N . PRO A 1 92 ? -8.181 -5.072 16.682 1.00 91.31 92 PRO A N 1
ATOM 727 C CA . PRO A 1 92 ? -9.294 -4.341 16.081 1.00 91.31 92 PRO A CA 1
ATOM 728 C C . PRO A 1 92 ? -9.876 -3.293 17.026 1.00 91.31 92 PRO A C 1
ATOM 730 O O . PRO A 1 92 ? -10.193 -3.610 18.173 1.00 91.31 92 PRO A O 1
ATOM 733 N N . LEU A 1 93 ? -10.087 -2.066 16.546 1.00 86.19 93 LEU A N 1
ATOM 734 C CA . LEU A 1 93 ? -10.696 -0.996 17.339 1.00 86.19 93 LEU A CA 1
ATOM 735 C C . LEU A 1 93 ? -12.138 -1.359 17.744 1.00 86.19 93 LEU A C 1
ATOM 737 O O . LEU A 1 93 ? -12.564 -1.066 18.860 1.00 86.19 93 LEU A O 1
ATOM 741 N N . GLY A 1 94 ? -12.856 -2.110 16.902 1.00 86.75 94 GLY A N 1
ATOM 742 C CA . GLY A 1 94 ? -14.144 -2.702 17.257 1.00 86.75 94 GLY A CA 1
ATOM 743 C C . GLY A 1 94 ? -15.224 -1.650 17.494 1.00 86.75 94 GLY A C 1
ATOM 744 O O . GLY A 1 94 ? -15.329 -0.673 16.757 1.00 86.75 94 GLY A O 1
ATOM 745 N N . ASP A 1 95 ? -16.034 -1.842 18.534 1.00 85.00 95 ASP A N 1
ATOM 746 C CA . ASP A 1 95 ? -17.146 -0.943 18.872 1.00 85.00 95 ASP A CA 1
ATOM 747 C C . ASP A 1 95 ? -16.719 0.444 19.362 1.00 85.00 95 ASP A C 1
ATOM 749 O O . ASP A 1 95 ? -17.547 1.355 19.421 1.00 85.00 95 ASP A O 1
ATOM 753 N N . ASP A 1 96 ? -15.431 0.633 19.654 1.00 83.88 96 ASP A N 1
ATOM 754 C CA . ASP A 1 96 ? -14.887 1.952 19.955 1.00 83.88 96 ASP A CA 1
ATOM 755 C C . ASP A 1 96 ? -14.789 2.852 18.718 1.00 83.88 96 ASP A C 1
ATOM 757 O O . ASP A 1 96 ? -14.753 4.071 18.866 1.00 83.88 96 ASP A O 1
ATOM 761 N N . LEU A 1 97 ? -14.815 2.270 17.514 1.00 78.06 97 LEU A N 1
ATOM 762 C CA . LEU A 1 97 ? -14.917 3.003 16.260 1.00 78.06 97 LEU A CA 1
ATOM 763 C C . LEU A 1 97 ? -16.384 3.414 16.030 1.00 78.06 97 LEU A C 1
ATOM 765 O O . LEU A 1 97 ? -17.217 2.599 15.609 1.00 78.06 97 LEU A O 1
ATOM 769 N N . ARG A 1 98 ? -16.725 4.677 16.316 1.00 75.94 98 ARG A N 1
ATOM 770 C CA . ARG A 1 98 ? -18.107 5.173 16.231 1.00 75.94 98 ARG A CA 1
ATOM 771 C C . ARG A 1 98 ? -18.381 5.837 14.879 1.00 75.94 98 ARG A C 1
ATOM 773 O O . ARG A 1 98 ? -17.478 6.423 14.290 1.00 75.94 98 ARG A O 1
ATOM 780 N N . PRO A 1 99 ? -19.644 5.863 14.413 1.00 67.31 99 PRO A N 1
ATOM 781 C CA . PRO A 1 99 ? -20.017 6.554 13.173 1.00 67.31 99 PRO A CA 1
ATOM 782 C C . PRO A 1 99 ? -19.704 8.052 13.149 1.00 67.31 99 PRO A C 1
ATOM 784 O O . PRO A 1 99 ? -19.638 8.654 12.090 1.00 67.31 99 PRO A O 1
ATOM 787 N N . GLN A 1 100 ? -19.521 8.672 14.312 1.00 69.25 100 GLN A N 1
ATOM 788 C CA . GLN A 1 100 ? -19.100 10.066 14.394 1.00 69.25 100 GLN A CA 1
ATOM 789 C C . GLN A 1 100 ? -17.608 10.257 14.104 1.00 69.25 100 GLN A C 1
ATOM 791 O O . GLN A 1 100 ? -17.246 11.352 13.691 1.00 69.25 100 GLN A O 1
ATOM 796 N N . ASP A 1 101 ? -16.781 9.219 14.259 1.00 65.81 101 ASP A N 1
ATOM 797 C CA . ASP A 1 101 ? -15.323 9.282 14.107 1.00 65.81 101 ASP A CA 1
ATOM 798 C C . ASP A 1 101 ? -14.892 9.141 12.626 1.00 65.81 101 ASP A C 1
ATOM 800 O O . ASP A 1 101 ? -13.778 9.505 12.249 1.00 65.81 101 ASP A O 1
ATOM 804 N N . PHE A 1 102 ? -15.786 8.653 11.758 1.00 64.56 102 PHE A N 1
ATOM 805 C CA . PHE A 1 102 ? -15.551 8.488 10.325 1.00 64.56 102 PHE A CA 1
ATOM 806 C C . PHE A 1 102 ? -16.870 8.464 9.545 1.0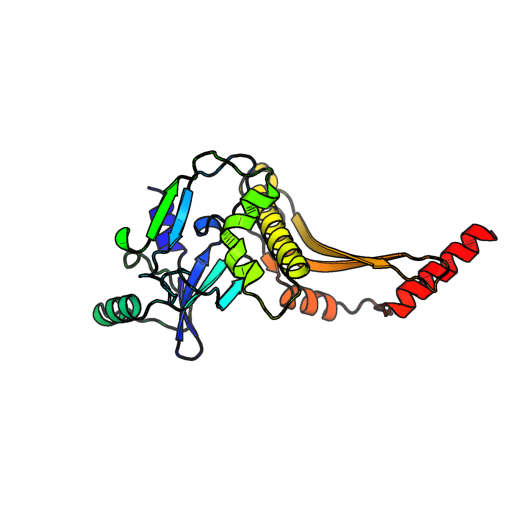0 64.56 102 PHE A C 1
ATOM 808 O O . PHE A 1 102 ? -17.846 7.853 9.979 1.00 64.56 102 PHE A O 1
ATOM 815 N N . ASP A 1 103 ? -16.888 9.079 8.362 1.00 59.88 103 ASP A N 1
ATOM 816 C CA . ASP A 1 103 ? -18.047 9.023 7.467 1.00 59.88 103 ASP A CA 1
ATOM 817 C C . ASP A 1 103 ? -17.706 8.245 6.202 1.00 59.88 103 ASP A C 1
ATOM 819 O O . ASP A 1 103 ? -16.575 8.272 5.723 1.00 59.88 103 ASP A O 1
ATOM 823 N N . PHE A 1 104 ? -18.709 7.616 5.604 1.00 56.03 104 PHE A N 1
ATOM 824 C CA . PHE A 1 104 ? -18.601 7.074 4.260 1.00 56.03 104 PHE A CA 1
ATOM 825 C C . PHE A 1 104 ? -19.073 8.121 3.242 1.00 56.03 104 PHE A C 1
ATOM 827 O O . PHE A 1 104 ? -20.261 8.426 3.156 1.00 56.03 104 PHE A O 1
ATOM 834 N N . LEU A 1 105 ? -18.145 8.695 2.480 1.00 53.22 105 LEU A N 1
ATOM 835 C CA . LEU A 1 105 ? -18.442 9.545 1.336 1.00 53.22 105 LEU A CA 1
ATOM 836 C C . LEU A 1 105 ? -18.876 8.685 0.154 1.00 53.22 105 LEU A C 1
ATOM 838 O O . LEU A 1 105 ? -18.133 7.807 -0.288 1.00 53.22 105 LEU A O 1
ATOM 842 N N . TRP A 1 106 ? -20.057 8.998 -0.374 1.00 47.06 106 TRP A N 1
ATOM 843 C CA . TRP A 1 106 ? -20.539 8.443 -1.627 1.00 47.06 106 TRP A CA 1
ATOM 844 C C . TRP A 1 106 ? -19.941 9.245 -2.787 1.00 47.06 106 TRP A C 1
ATOM 846 O O . TRP A 1 106 ? -20.279 10.415 -2.964 1.00 47.06 106 TRP A O 1
ATOM 856 N N . VAL A 1 107 ? -19.004 8.670 -3.545 1.00 48.69 107 VAL A N 1
ATOM 857 C CA . VAL A 1 107 ? -18.367 9.369 -4.672 1.00 48.69 107 VAL A CA 1
ATOM 858 C C . VAL A 1 107 ? -19.342 9.394 -5.840 1.00 48.69 107 VAL A C 1
ATOM 860 O O . VAL A 1 107 ? -19.464 8.427 -6.587 1.00 48.69 107 VAL A O 1
ATOM 863 N N . SER A 1 108 ? -20.057 10.510 -5.976 1.00 39.75 108 SER A N 1
ATOM 864 C CA . SER A 1 108 ? -20.812 10.811 -7.189 1.00 39.75 108 SER A CA 1
ATOM 865 C C . SER A 1 108 ? -19.879 11.224 -8.338 1.00 39.75 108 SER A C 1
ATOM 867 O O . SER A 1 108 ? -18.728 11.615 -8.148 1.00 39.75 108 SER A O 1
ATOM 869 N N . SER A 1 109 ? -20.388 11.061 -9.548 1.00 44.62 109 SER A N 1
ATOM 870 C CA . SER A 1 109 ? -19.694 10.974 -10.828 1.00 44.62 109 SER A CA 1
ATOM 871 C C . SER A 1 109 ? -19.378 12.327 -11.499 1.00 44.62 109 SER A C 1
ATOM 873 O O . SER A 1 109 ? -20.020 12.618 -12.498 1.00 44.62 109 SER A O 1
ATOM 875 N N . ILE A 1 110 ? -18.445 13.170 -11.017 1.00 50.16 110 ILE A N 1
ATOM 876 C CA . ILE A 1 110 ? -17.984 14.415 -11.718 1.00 50.16 110 ILE A CA 1
ATOM 877 C C . ILE A 1 110 ? -16.579 14.867 -11.194 1.00 50.16 110 ILE A C 1
ATOM 879 O O . ILE A 1 110 ? -16.253 14.485 -10.070 1.00 50.16 110 ILE A O 1
ATOM 883 N N . PRO A 1 111 ? -15.781 15.761 -11.844 1.00 52.84 111 PRO A N 1
ATOM 884 C CA . PRO A 1 111 ? -15.284 15.850 -13.223 1.00 52.84 111 PRO A CA 1
ATOM 885 C C . PRO A 1 111 ? -13.747 15.666 -13.224 1.00 52.84 111 PRO A C 1
ATOM 887 O O . PRO A 1 111 ? -12.997 16.624 -13.031 1.00 52.84 111 PRO A O 1
ATOM 890 N N . TYR A 1 112 ? -13.244 14.456 -13.430 1.00 48.31 112 TYR A N 1
ATOM 891 C CA . TYR A 1 112 ? -11.809 14.276 -13.661 1.00 48.31 112 TYR A CA 1
ATOM 892 C C . TYR A 1 112 ? -11.594 13.980 -15.145 1.00 48.31 112 TYR A C 1
ATOM 894 O O . TYR A 1 112 ? -12.382 13.218 -15.707 1.00 48.31 112 TYR A O 1
ATOM 902 N N . PRO A 1 113 ? -10.587 14.598 -15.787 1.00 50.25 113 PRO A N 1
ATOM 903 C CA . PRO A 1 113 ? -10.365 14.469 -17.228 1.00 50.25 113 PRO A CA 1
ATOM 904 C C . PRO A 1 113 ? -10.031 13.030 -17.641 1.00 50.25 113 PRO A C 1
ATOM 906 O O . PRO A 1 113 ? -10.277 12.649 -18.782 1.00 50.25 113 PRO A O 1
ATOM 909 N N . ASP A 1 114 ? -9.515 12.229 -16.707 1.00 63.84 114 ASP A N 1
ATOM 910 C CA . ASP A 1 114 ? -9.144 10.837 -16.917 1.00 63.84 114 ASP A CA 1
ATOM 911 C C . ASP A 1 114 ? -9.165 10.030 -15.599 1.00 63.84 114 ASP A C 1
ATOM 913 O O . ASP A 1 114 ? -9.236 10.567 -14.482 1.00 63.84 114 ASP A O 1
ATOM 917 N N . ASP A 1 115 ? -9.094 8.706 -15.737 1.00 64.56 115 ASP A N 1
ATOM 918 C CA . ASP A 1 115 ? -9.147 7.757 -14.626 1.00 64.56 115 ASP A CA 1
ATOM 919 C C . ASP A 1 115 ? -7.918 7.789 -13.717 1.00 64.56 115 ASP A C 1
ATOM 921 O O . ASP A 1 115 ? -8.026 7.465 -12.534 1.00 64.56 115 ASP A O 1
ATOM 925 N N . LEU A 1 116 ? -6.741 8.152 -14.229 1.00 66.25 116 LEU A N 1
ATOM 926 C CA . LEU A 1 116 ? -5.527 8.270 -13.424 1.00 66.25 116 LEU A CA 1
ATOM 927 C C . LEU A 1 116 ? -5.631 9.473 -12.484 1.00 66.25 116 LEU A C 1
ATOM 929 O O . LEU A 1 116 ? -5.486 9.312 -11.275 1.00 66.25 116 LEU A O 1
ATOM 933 N N . THR A 1 117 ? -5.994 10.641 -13.008 1.00 64.69 117 THR A N 1
ATOM 934 C CA . THR A 1 117 ? -6.205 11.866 -12.233 1.00 64.69 117 THR A CA 1
ATOM 935 C C . THR A 1 117 ? -7.246 11.642 -11.136 1.00 64.69 117 THR A C 1
ATOM 937 O O . THR A 1 117 ? -7.021 11.988 -9.975 1.00 64.69 117 THR A O 1
ATOM 940 N N . ARG A 1 118 ? -8.354 10.967 -11.465 1.00 65.94 118 ARG A N 1
ATOM 941 C CA . ARG A 1 118 ? -9.396 10.590 -10.496 1.00 65.94 118 ARG A CA 1
ATOM 942 C C . ARG A 1 118 ? -8.874 9.702 -9.361 1.00 65.94 118 ARG A C 1
ATOM 944 O O . ARG A 1 118 ? -9.291 9.872 -8.214 1.00 65.94 118 ARG A O 1
ATOM 951 N N . ARG A 1 119 ? -7.999 8.743 -9.682 1.00 67.31 119 ARG A N 1
ATOM 952 C CA . ARG A 1 119 ? -7.415 7.786 -8.725 1.00 67.31 119 ARG A CA 1
ATOM 953 C C . ARG A 1 119 ? -6.350 8.418 -7.838 1.00 67.31 119 ARG A C 1
ATOM 955 O O . ARG A 1 119 ? -6.297 8.093 -6.659 1.00 67.31 119 ARG A O 1
ATOM 962 N N . LEU A 1 120 ? -5.540 9.320 -8.385 1.00 68.81 120 LEU A N 1
ATOM 963 C CA . LEU A 1 120 ? -4.460 9.984 -7.652 1.00 68.81 120 LEU A CA 1
ATOM 964 C C . LEU A 1 120 ? -4.955 11.145 -6.790 1.00 68.81 120 LEU A C 1
ATOM 966 O O . LEU A 1 120 ? -4.357 11.426 -5.757 1.00 68.81 120 LEU A O 1
ATOM 970 N N . HIS A 1 121 ? -6.057 11.800 -7.169 1.00 67.88 121 HIS A N 1
ATOM 971 C CA . HIS A 1 121 ? -6.576 12.978 -6.469 1.00 67.88 121 HIS A CA 1
ATOM 972 C C . HIS A 1 121 ? -6.683 12.833 -4.934 1.00 67.88 121 HIS A C 1
ATOM 974 O O . HIS A 1 121 ? -6.259 13.752 -4.235 1.00 67.88 121 HIS A O 1
ATOM 980 N N . PRO A 1 122 ? -7.192 11.719 -4.360 1.00 62.22 122 PRO A N 1
ATOM 981 C CA . PRO A 1 122 ? -7.261 11.548 -2.904 1.00 62.22 122 PRO A CA 1
ATOM 982 C C . PRO A 1 122 ? -5.895 11.607 -2.207 1.00 62.22 122 PRO A C 1
ATOM 984 O O . PRO A 1 122 ? -5.819 12.009 -1.051 1.00 62.22 122 PRO A O 1
ATOM 987 N N . LEU A 1 123 ? -4.830 11.235 -2.918 1.00 65.94 123 LEU A N 1
ATOM 988 C CA . LEU A 1 123 ? -3.456 11.180 -2.424 1.00 65.94 123 LEU A CA 1
ATOM 989 C C . LEU A 1 123 ? -2.614 12.359 -2.916 1.00 65.94 123 LEU A C 1
ATOM 991 O O . LEU A 1 123 ? -1.439 12.441 -2.588 1.00 65.94 123 LEU A O 1
ATOM 995 N N . MET A 1 124 ? -3.193 13.287 -3.684 1.00 65.94 124 MET A N 1
ATOM 996 C CA . MET A 1 124 ? -2.426 14.358 -4.320 1.00 65.94 124 MET A CA 1
ATOM 997 C C . MET A 1 124 ? -1.725 15.252 -3.298 1.00 65.94 124 MET A C 1
ATOM 999 O O . MET A 1 124 ? -0.594 15.653 -3.533 1.00 65.94 124 MET A O 1
ATOM 1003 N N . HIS A 1 125 ? -2.362 15.513 -2.153 1.00 62.44 125 HIS A N 1
ATOM 1004 C CA . HIS A 1 125 ? -1.743 16.262 -1.060 1.00 62.44 125 HIS A CA 1
ATOM 1005 C C . HIS A 1 125 ? -0.488 15.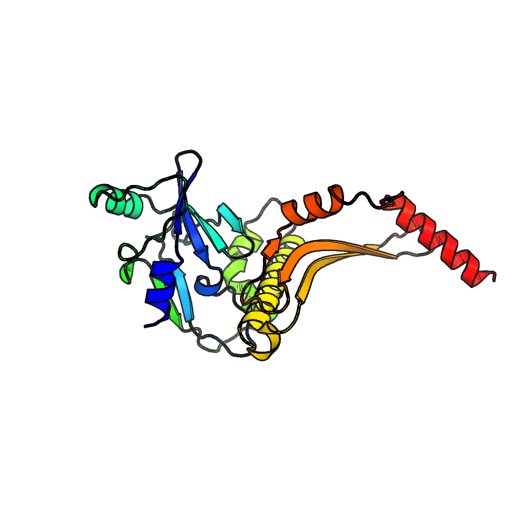551 -0.519 1.00 62.44 125 HIS A C 1
ATOM 1007 O O . HIS A 1 125 ? 0.565 16.167 -0.450 1.00 62.44 125 HIS A O 1
ATOM 1013 N N . GLU A 1 126 ? -0.554 14.243 -0.255 1.00 62.53 126 GLU A N 1
ATOM 1014 C CA . GLU A 1 126 ? 0.610 13.436 0.152 1.00 62.53 126 GLU A CA 1
ATOM 1015 C C . GLU A 1 126 ? 1.697 13.413 -0.932 1.00 62.53 126 GLU A C 1
ATOM 1017 O O . GLU A 1 126 ? 2.888 13.522 -0.642 1.00 62.53 126 GLU A O 1
ATOM 1022 N N . ILE A 1 127 ? 1.293 13.318 -2.203 1.00 66.00 127 ILE A N 1
ATOM 1023 C CA . ILE A 1 127 ? 2.214 13.309 -3.344 1.00 66.00 127 ILE A CA 1
ATOM 1024 C C . ILE A 1 127 ? 3.010 14.616 -3.422 1.00 66.00 127 ILE A C 1
ATOM 1026 O O . ILE A 1 127 ? 4.223 14.568 -3.622 1.00 66.00 127 ILE A O 1
ATOM 1030 N N . VAL A 1 128 ? 2.349 15.771 -3.277 1.00 65.81 128 VAL A N 1
ATOM 1031 C CA . VAL A 1 128 ? 3.007 17.087 -3.388 1.00 65.81 128 VAL A CA 1
ATOM 1032 C C . VAL A 1 128 ? 3.721 17.512 -2.105 1.00 65.81 128 VAL A C 1
ATOM 1034 O O . VAL A 1 128 ? 4.633 18.332 -2.169 1.00 65.81 128 VAL A O 1
ATOM 1037 N N . SER A 1 129 ? 3.324 16.973 -0.950 1.00 61.06 129 SER A N 1
ATOM 1038 C CA . SER A 1 129 ? 3.945 17.268 0.345 1.00 61.06 129 SER A CA 1
ATOM 1039 C C . SER A 1 129 ? 5.171 16.403 0.651 1.00 61.06 129 SER A C 1
ATOM 1041 O O . SER A 1 129 ? 5.942 16.755 1.544 1.00 61.06 129 SER A O 1
ATOM 1043 N N . ARG A 1 130 ? 5.393 15.298 -0.075 1.00 65.19 130 ARG A N 1
ATOM 1044 C CA . ARG A 1 130 ? 6.606 14.480 0.065 1.00 65.19 130 ARG A CA 1
ATOM 1045 C C . ARG A 1 130 ? 7.829 15.205 -0.497 1.00 65.19 130 ARG A C 1
ATOM 1047 O O . ARG A 1 130 ? 7.925 15.437 -1.697 1.00 65.19 130 ARG A O 1
ATOM 1054 N N . LEU A 1 131 ? 8.783 15.510 0.383 1.00 61.34 131 LEU A N 1
ATOM 1055 C CA . LEU A 1 131 ? 10.047 16.173 0.035 1.00 61.34 131 LEU A CA 1
ATOM 1056 C C . LEU A 1 131 ? 11.170 15.187 -0.323 1.00 61.34 131 LEU A C 1
ATOM 1058 O O . LEU A 1 131 ? 12.146 15.583 -0.955 1.00 61.34 131 LEU A O 1
ATOM 1062 N N . ASP A 1 132 ? 11.030 13.916 0.059 1.00 68.81 132 ASP A N 1
ATOM 1063 C CA . ASP A 1 132 ? 12.101 12.912 -0.050 1.00 68.81 132 ASP A CA 1
ATOM 1064 C C . ASP A 1 132 ? 12.306 12.386 -1.479 1.00 68.81 132 ASP A C 1
ATOM 1066 O O . ASP A 1 132 ? 13.340 11.794 -1.787 1.00 68.81 132 ASP A O 1
ATOM 1070 N N . TYR A 1 133 ? 11.329 12.603 -2.365 1.00 69.00 133 TYR A N 1
ATOM 1071 C CA . TYR A 1 133 ? 11.357 12.143 -3.751 1.00 69.00 133 TYR A CA 1
ATOM 1072 C C . TYR A 1 133 ? 10.820 13.215 -4.703 1.00 69.00 133 TYR A C 1
ATOM 1074 O O . TYR A 1 133 ? 9.907 13.960 -4.339 1.00 69.00 133 TYR A O 1
ATOM 1082 N N . PRO A 1 134 ? 11.304 13.261 -5.959 1.00 75.19 134 PRO A N 1
ATOM 1083 C CA . PRO A 1 134 ? 10.678 14.070 -6.995 1.00 75.19 134 PRO A CA 1
ATOM 1084 C C . PRO A 1 134 ? 9.187 13.710 -7.137 1.00 75.19 134 PRO A C 1
ATOM 1086 O O . PRO A 1 134 ? 8.865 12.518 -7.175 1.00 75.19 134 PRO A O 1
ATOM 1089 N N . PRO A 1 135 ? 8.274 14.688 -7.304 1.00 69.88 135 PRO A N 1
ATOM 1090 C CA . PRO A 1 135 ? 6.834 14.428 -7.378 1.00 69.88 135 PRO A CA 1
ATOM 1091 C C . PRO A 1 135 ? 6.445 13.359 -8.405 1.00 69.88 135 PRO A C 1
ATOM 1093 O O . PRO A 1 135 ? 5.581 12.532 -8.135 1.00 69.88 135 PRO A O 1
ATOM 1096 N N . MET A 1 136 ? 7.126 13.311 -9.554 1.00 73.56 136 MET A N 1
ATOM 1097 C CA . MET A 1 136 ? 6.877 12.306 -10.596 1.00 73.56 136 MET A CA 1
ATOM 1098 C C . MET A 1 136 ? 7.196 10.877 -10.144 1.00 73.56 136 MET A C 1
ATOM 1100 O O . MET A 1 136 ? 6.456 9.952 -10.471 1.00 73.56 136 MET A O 1
ATOM 1104 N N . VAL A 1 137 ? 8.256 10.693 -9.352 1.00 77.81 137 VAL A N 1
ATOM 1105 C CA . VAL A 1 137 ? 8.607 9.390 -8.767 1.00 77.81 137 VAL A CA 1
ATOM 1106 C C . VAL A 1 137 ? 7.568 9.003 -7.718 1.00 77.81 137 VAL A C 1
ATOM 1108 O O . VAL A 1 137 ? 7.098 7.868 -7.701 1.00 77.81 137 VAL A O 1
ATOM 1111 N N . THR A 1 138 ? 7.132 9.960 -6.895 1.00 75.12 138 THR A N 1
ATOM 1112 C CA . THR A 1 138 ? 6.065 9.742 -5.910 1.00 75.12 138 THR A CA 1
ATOM 1113 C C . THR A 1 138 ? 4.748 9.345 -6.582 1.00 75.12 138 THR A C 1
ATOM 1115 O O . THR A 1 138 ? 4.111 8.389 -6.145 1.00 75.12 138 THR A O 1
ATOM 1118 N N . ILE A 1 139 ? 4.367 10.007 -7.681 1.00 78.62 139 ILE A N 1
ATOM 1119 C CA . ILE A 1 139 ? 3.196 9.642 -8.494 1.00 78.62 139 ILE A CA 1
ATOM 1120 C C . ILE A 1 139 ? 3.329 8.212 -9.022 1.00 78.62 139 ILE A C 1
ATOM 1122 O O . ILE A 1 139 ? 2.385 7.431 -8.906 1.00 78.62 139 ILE A O 1
ATOM 1126 N N . ALA A 1 140 ? 4.486 7.859 -9.586 1.00 81.94 140 ALA A N 1
ATOM 1127 C CA . ALA A 1 140 ? 4.720 6.534 -10.147 1.00 81.94 140 ALA A CA 1
ATOM 1128 C C . ALA A 1 140 ? 4.635 5.433 -9.074 1.00 81.94 140 ALA A C 1
ATOM 1130 O O . ALA A 1 140 ? 3.989 4.408 -9.300 1.00 81.94 140 ALA A O 1
ATOM 1131 N N . ASN A 1 141 ? 5.204 5.673 -7.889 1.00 82.69 141 ASN A N 1
ATOM 1132 C CA . ASN A 1 141 ? 5.115 4.772 -6.736 1.00 82.69 141 ASN A CA 1
ATOM 1133 C C . ASN A 1 141 ? 3.662 4.577 -6.288 1.00 82.69 141 ASN A C 1
ATOM 1135 O O . ASN A 1 141 ? 3.179 3.449 -6.206 1.00 82.69 141 ASN A O 1
ATOM 1139 N N . VAL A 1 142 ? 2.938 5.679 -6.070 1.00 77.62 142 VAL A N 1
ATOM 1140 C CA . VAL A 1 142 ? 1.536 5.645 -5.631 1.00 77.62 142 VAL A CA 1
ATOM 1141 C C . VAL A 1 142 ? 0.655 4.940 -6.662 1.00 77.62 142 VAL A C 1
ATOM 1143 O O . VAL A 1 142 ? -0.196 4.126 -6.301 1.00 77.62 142 VAL A O 1
ATOM 1146 N N . ASN A 1 143 ? 0.868 5.199 -7.953 1.00 81.44 143 ASN A N 1
ATOM 1147 C CA . ASN A 1 143 ? 0.130 4.520 -9.011 1.00 81.44 143 ASN A CA 1
ATOM 1148 C C . ASN A 1 143 ? 0.449 3.017 -9.059 1.00 81.44 143 ASN A C 1
ATOM 1150 O O . ASN A 1 143 ? -0.467 2.207 -9.169 1.00 81.44 143 ASN A O 1
ATOM 1154 N N . THR A 1 144 ? 1.720 2.633 -8.927 1.00 86.31 144 THR A N 1
ATOM 1155 C CA . THR A 1 144 ? 2.141 1.220 -8.888 1.00 86.31 144 THR A CA 1
ATOM 1156 C C . THR A 1 144 ? 1.492 0.485 -7.723 1.00 86.31 144 THR A C 1
ATOM 1158 O O . THR A 1 144 ? 0.977 -0.620 -7.892 1.00 86.31 144 THR A O 1
ATOM 1161 N N . TRP A 1 145 ? 1.442 1.123 -6.555 1.00 82.75 145 TRP A N 1
ATOM 1162 C CA . TRP A 1 145 ? 0.750 0.593 -5.391 1.00 82.75 145 TRP A CA 1
ATOM 1163 C C . TRP A 1 145 ? -0.760 0.446 -5.618 1.00 82.75 145 TRP A C 1
ATOM 1165 O O . TRP A 1 145 ? -1.326 -0.606 -5.306 1.00 82.75 145 TRP A O 1
ATOM 1175 N N . ILE A 1 146 ? -1.420 1.449 -6.210 1.00 77.25 146 ILE A N 1
ATOM 1176 C CA . ILE A 1 146 ? -2.841 1.356 -6.578 1.00 77.25 146 ILE A CA 1
ATOM 1177 C C . ILE A 1 146 ? -3.068 0.169 -7.522 1.00 77.25 146 ILE A C 1
ATOM 1179 O O . ILE A 1 146 ? -3.942 -0.655 -7.242 1.00 77.25 146 ILE A O 1
ATOM 1183 N N . GLU A 1 147 ? -2.284 0.048 -8.600 1.00 80.75 147 GLU A N 1
ATOM 1184 C CA . GLU A 1 147 ? -2.414 -1.027 -9.594 1.00 80.75 147 GLU A CA 1
ATOM 1185 C C . GLU A 1 147 ? -2.169 -2.422 -8.996 1.00 80.75 147 GLU A C 1
ATOM 1187 O O . GLU A 1 147 ? -2.902 -3.374 -9.281 1.00 80.75 147 GLU A O 1
ATOM 1192 N N . PHE A 1 148 ? -1.202 -2.538 -8.091 1.00 87.31 148 PHE A N 1
ATOM 1193 C CA . PHE A 1 148 ? -0.941 -3.781 -7.378 1.00 87.31 148 PHE A CA 1
ATOM 1194 C C . PHE A 1 148 ? -2.118 -4.199 -6.484 1.00 87.31 148 PHE A C 1
ATOM 1196 O O . PHE A 1 148 ? -2.523 -5.365 -6.481 1.00 87.31 148 PHE A O 1
ATOM 1203 N N . ASN A 1 149 ? -2.727 -3.253 -5.762 1.00 78.75 149 ASN A N 1
ATOM 1204 C CA . ASN A 1 149 ? -3.892 -3.550 -4.927 1.00 78.75 149 ASN A CA 1
ATOM 1205 C C . ASN A 1 149 ? -5.097 -4.004 -5.771 1.00 78.75 149 ASN A C 1
ATOM 1207 O O . ASN A 1 149 ? -5.742 -4.983 -5.403 1.00 78.75 149 ASN A O 1
ATOM 1211 N N . ARG A 1 150 ? -5.359 -3.394 -6.944 1.00 76.56 150 ARG A N 1
ATOM 1212 C CA . ARG A 1 150 ? -6.455 -3.867 -7.834 1.00 76.56 150 ARG A CA 1
ATOM 1213 C C . ARG A 1 150 ? -6.224 -5.286 -8.310 1.00 76.56 150 ARG A C 1
ATOM 1215 O O . A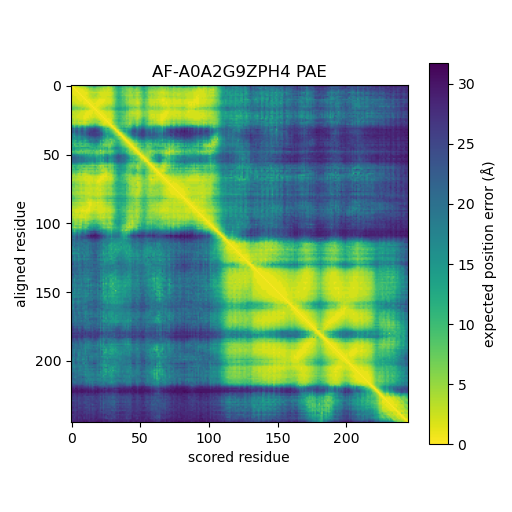RG A 1 150 ? -7.173 -6.061 -8.382 1.00 76.56 150 ARG A O 1
ATOM 1222 N N . PHE A 1 151 ? -4.986 -5.614 -8.665 1.00 83.25 151 PHE A N 1
ATOM 1223 C CA . PHE A 1 151 ? -4.637 -6.966 -9.075 1.00 83.25 151 PHE A CA 1
ATOM 1224 C C . PHE A 1 151 ? -4.980 -7.978 -7.971 1.00 83.25 151 PHE A C 1
ATOM 1226 O O . PHE A 1 151 ? -5.637 -8.984 -8.238 1.00 83.25 151 PHE A O 1
ATOM 1233 N N . ILE A 1 152 ? -4.626 -7.678 -6.718 1.00 82.50 152 ILE A N 1
ATOM 1234 C CA . ILE A 1 152 ? -4.957 -8.529 -5.566 1.00 82.50 152 ILE A CA 1
ATOM 1235 C C . ILE A 1 152 ? -6.468 -8.624 -5.341 1.00 82.50 152 ILE A C 1
ATOM 1237 O O . ILE A 1 152 ? -6.985 -9.713 -5.084 1.00 82.50 152 ILE A O 1
ATOM 1241 N N . ASP A 1 153 ? -7.193 -7.512 -5.426 1.00 78.31 153 ASP A N 1
ATOM 1242 C CA . ASP A 1 153 ? -8.641 -7.523 -5.223 1.00 78.31 153 ASP A CA 1
ATOM 1243 C C . ASP A 1 153 ? -9.354 -8.335 -6.300 1.00 78.31 153 ASP A C 1
ATOM 1245 O O . ASP A 1 153 ? -10.237 -9.133 -5.985 1.00 78.31 153 ASP A O 1
ATOM 1249 N N . ALA A 1 154 ? -8.932 -8.196 -7.559 1.00 79.56 154 ALA A N 1
ATOM 1250 C CA . ALA A 1 154 ? -9.461 -8.979 -8.670 1.00 79.56 154 ALA A CA 1
ATOM 1251 C C . ALA A 1 154 ? -9.251 -10.483 -8.444 1.00 79.56 154 ALA A C 1
ATOM 1253 O O . ALA A 1 154 ? -10.161 -11.279 -8.676 1.00 79.56 154 ALA A O 1
ATOM 1254 N N . ILE A 1 155 ? -8.089 -10.876 -7.916 1.00 80.88 155 ILE A N 1
ATOM 1255 C CA . ILE A 1 155 ? -7.799 -12.269 -7.556 1.00 80.88 155 ILE A CA 1
ATOM 1256 C C . ILE A 1 155 ? -8.773 -12.801 -6.507 1.00 80.88 155 ILE A C 1
ATOM 1258 O O . ILE A 1 155 ? -9.204 -13.949 -6.601 1.00 80.88 155 ILE A O 1
ATOM 1262 N N . HIS A 1 156 ? -9.107 -11.993 -5.502 1.00 77.19 156 HIS A N 1
ATOM 1263 C CA . HIS A 1 156 ? -10.019 -12.406 -4.439 1.00 77.19 156 HIS A CA 1
ATOM 1264 C C . HIS A 1 156 ? -11.496 -12.345 -4.851 1.00 77.19 156 HIS A C 1
ATOM 1266 O O . HIS A 1 156 ? -12.315 -13.056 -4.270 1.00 77.19 156 HIS A O 1
ATOM 1272 N N . ALA A 1 157 ? -11.845 -11.500 -5.823 1.00 76.62 157 ALA A N 1
ATOM 1273 C CA . ALA A 1 157 ? -13.218 -11.316 -6.281 1.00 76.62 157 ALA A CA 1
ATOM 1274 C C . ALA A 1 157 ? -13.703 -12.432 -7.220 1.00 76.62 157 ALA A C 1
ATOM 1276 O O . ALA A 1 157 ? -14.905 -12.675 -7.280 1.00 76.62 157 ALA A O 1
ATOM 1277 N N . ILE A 1 158 ? -12.798 -13.106 -7.940 1.00 79.06 158 ILE A N 1
ATOM 1278 C CA . ILE A 1 158 ? -13.137 -14.121 -8.948 1.00 79.06 158 ILE A CA 1
ATOM 1279 C C . ILE A 1 158 ? -13.063 -15.530 -8.319 1.00 79.06 158 ILE A C 1
ATOM 1281 O O . ILE A 1 158 ? -11.964 -16.016 -8.041 1.00 79.06 158 ILE A O 1
ATOM 1285 N N . PRO A 1 159 ? -14.189 -16.235 -8.095 1.00 75.31 159 PRO A N 1
ATOM 1286 C CA . PRO A 1 159 ? -14.193 -17.534 -7.410 1.00 75.31 159 PRO A CA 1
ATOM 1287 C C . PRO A 1 159 ? -13.341 -18.612 -8.096 1.00 75.31 159 PRO A C 1
ATOM 1289 O O . PRO A 1 159 ? -12.691 -19.417 -7.429 1.00 75.31 159 PRO A O 1
ATOM 1292 N N . GLU A 1 160 ? -13.286 -18.612 -9.428 1.00 81.69 160 GLU A N 1
ATOM 1293 C CA . GLU A 1 160 ? -12.543 -19.584 -10.239 1.00 81.69 160 GLU A CA 1
ATOM 1294 C C . GLU A 1 160 ? -11.028 -19.494 -10.009 1.00 81.69 160 GLU A C 1
ATOM 1296 O O . GLU A 1 160 ? -10.289 -20.466 -10.198 1.00 81.69 160 GLU A O 1
ATOM 1301 N N . VAL A 1 161 ? -10.558 -18.327 -9.567 1.00 81.69 161 VAL A N 1
ATOM 1302 C CA . VAL A 1 161 ? -9.146 -18.033 -9.324 1.00 81.69 161 VAL A CA 1
ATOM 1303 C C . VAL A 1 161 ? -8.632 -18.690 -8.032 1.00 81.69 161 VAL A C 1
ATOM 1305 O O . VAL A 1 161 ? -7.427 -18.930 -7.907 1.00 81.69 161 VAL A O 1
ATOM 1308 N N . VAL A 1 162 ? -9.521 -19.088 -7.111 1.00 81.50 162 VAL A N 1
ATOM 1309 C CA . VAL A 1 162 ? -9.158 -19.810 -5.873 1.00 81.50 162 VAL A CA 1
ATOM 1310 C C . VAL A 1 162 ? -8.435 -21.122 -6.186 1.00 81.50 162 VAL A C 1
ATOM 1312 O O . VAL A 1 162 ? -7.451 -21.463 -5.537 1.00 81.50 162 VAL A O 1
ATOM 1315 N N . SER A 1 163 ? -8.861 -21.834 -7.231 1.00 86.62 163 SER A N 1
ATOM 1316 C CA . SER A 1 163 ? -8.256 -23.112 -7.638 1.00 86.62 163 SER A CA 1
ATOM 1317 C C . SER A 1 163 ? -6.851 -22.984 -8.247 1.00 86.62 163 SER A C 1
ATOM 1319 O O . SER A 1 163 ? -6.164 -23.987 -8.417 1.00 86.62 163 SER A O 1
ATOM 1321 N N . LYS A 1 164 ? -6.403 -21.766 -8.578 1.00 89.38 164 LYS A N 1
ATOM 1322 C CA . LYS A 1 164 ? -5.165 -21.519 -9.331 1.00 89.38 164 LYS A CA 1
ATOM 1323 C C . LYS A 1 164 ? -4.037 -21.061 -8.419 1.00 89.38 164 LYS A C 1
ATOM 1325 O O . LYS A 1 164 ? -4.279 -20.296 -7.495 1.00 89.38 164 LYS A O 1
ATOM 1330 N N . GLY A 1 165 ? -2.799 -21.455 -8.705 1.00 91.75 165 GLY A N 1
ATOM 1331 C CA . GLY A 1 165 ? -1.620 -20.789 -8.146 1.00 91.75 165 GLY A CA 1
ATOM 1332 C C . GLY A 1 165 ? -1.411 -19.445 -8.843 1.00 91.75 165 GLY A C 1
ATOM 1333 O O . GLY A 1 165 ? -1.576 -19.362 -10.057 1.00 91.75 165 GLY A O 1
ATOM 1334 N N . ILE A 1 166 ? -1.100 -18.387 -8.096 1.00 91.75 166 ILE A N 1
ATOM 1335 C CA . ILE A 1 166 ? -0.866 -17.054 -8.659 1.00 91.75 166 ILE A CA 1
ATOM 1336 C C . ILE A 1 166 ? 0.399 -16.466 -8.076 1.00 91.75 166 ILE A C 1
ATOM 1338 O O . ILE A 1 166 ? 0.573 -16.426 -6.858 1.00 91.75 166 ILE A O 1
ATOM 1342 N N . PHE A 1 167 ? 1.227 -15.950 -8.969 1.00 91.94 167 PHE A N 1
ATOM 1343 C CA . PHE A 1 167 ? 2.344 -15.093 -8.648 1.00 91.94 167 PHE A CA 1
ATOM 1344 C C . PHE A 1 167 ? 2.212 -13.811 -9.468 1.00 91.94 167 PHE A C 1
ATOM 1346 O O . PHE A 1 167 ? 1.902 -13.869 -10.657 1.00 91.94 167 PHE A O 1
ATOM 1353 N N . GLY A 1 168 ? 2.403 -12.663 -8.830 1.00 90.31 168 GLY A N 1
ATOM 1354 C CA . GLY A 1 168 ? 2.396 -11.368 -9.497 1.00 90.31 168 GLY A CA 1
ATOM 1355 C C . GLY A 1 168 ? 3.415 -10.441 -8.864 1.00 90.31 168 GLY A C 1
ATOM 1356 O O . GLY A 1 168 ? 3.609 -10.476 -7.651 1.00 90.31 168 GLY A O 1
ATOM 1357 N N . VAL A 1 169 ? 4.058 -9.618 -9.686 1.00 90.88 169 VAL A N 1
ATOM 1358 C CA . VAL A 1 169 ? 5.017 -8.602 -9.249 1.00 90.88 169 VAL A CA 1
ATOM 1359 C C . VAL A 1 169 ? 4.628 -7.286 -9.902 1.00 90.88 169 VAL A C 1
ATOM 1361 O O . VAL A 1 169 ? 4.335 -7.253 -11.095 1.00 90.88 169 VAL A O 1
ATOM 1364 N N . SER A 1 170 ? 4.638 -6.213 -9.123 1.00 91.69 170 SER A N 1
ATOM 1365 C CA . SER A 1 170 ? 4.446 -4.847 -9.595 1.00 91.69 170 SER A CA 1
ATOM 1366 C C . SER A 1 170 ? 5.634 -3.995 -9.184 1.00 91.69 170 SER A C 1
ATOM 1368 O O . SER A 1 170 ? 6.224 -4.178 -8.116 1.00 91.69 170 SER A O 1
ATOM 1370 N N . GLY A 1 171 ? 5.997 -3.067 -10.052 1.00 91.62 171 GLY A N 1
ATOM 1371 C CA . GLY A 1 171 ? 7.205 -2.280 -9.917 1.00 91.62 171 GLY A CA 1
ATOM 1372 C C . GLY A 1 171 ? 7.284 -1.214 -10.991 1.00 91.62 171 GLY A C 1
ATOM 1373 O O . GLY A 1 171 ? 6.401 -1.102 -11.844 1.00 91.62 171 GLY A O 1
ATOM 1374 N N . LEU A 1 172 ? 8.362 -0.446 -10.941 1.00 88.19 172 LEU A N 1
ATOM 1375 C CA . LEU A 1 172 ? 8.639 0.598 -11.912 1.00 88.19 172 LEU A CA 1
ATOM 1376 C C . LEU A 1 172 ? 9.539 0.056 -13.010 1.00 88.19 172 LEU A C 1
ATOM 1378 O O . LEU A 1 172 ? 10.546 -0.580 -12.720 1.00 88.19 172 LEU A O 1
ATOM 1382 N N . THR A 1 173 ? 9.204 0.352 -14.260 1.00 85.19 173 THR A N 1
ATOM 1383 C CA . THR A 1 173 ? 10.186 0.278 -15.345 1.00 85.19 173 THR A CA 1
ATOM 1384 C C . THR A 1 173 ? 10.790 1.665 -15.488 1.00 85.19 173 THR A C 1
ATOM 1386 O O . THR A 1 173 ? 10.055 2.642 -15.624 1.00 85.19 173 THR A O 1
ATOM 1389 N N . VAL A 1 174 ? 12.108 1.754 -15.357 1.00 81.50 174 VAL A N 1
ATOM 1390 C CA . VAL A 1 174 ? 12.870 2.993 -15.456 1.00 81.50 174 VAL A CA 1
ATOM 1391 C C . VAL A 1 174 ? 13.626 2.963 -16.767 1.00 81.50 174 VAL A C 1
ATOM 1393 O O . VAL A 1 174 ? 14.546 2.162 -16.934 1.00 81.50 174 VAL A O 1
ATOM 1396 N N . ASP A 1 175 ? 13.229 3.851 -17.665 1.00 81.19 175 ASP A N 1
ATOM 1397 C CA . ASP A 1 175 ? 13.892 4.052 -18.942 1.00 81.19 175 ASP A CA 1
ATOM 1398 C C . ASP A 1 175 ? 15.038 5.051 -18.750 1.00 81.19 175 ASP A C 1
ATOM 1400 O O . ASP A 1 175 ? 14.850 6.171 -18.267 1.00 81.19 175 ASP A O 1
ATOM 1404 N N . LEU A 1 176 ? 16.245 4.617 -19.086 1.00 75.62 176 LEU A N 1
ATOM 1405 C CA . LEU A 1 176 ? 17.489 5.352 -18.935 1.00 75.62 176 LEU A CA 1
ATOM 1406 C C . LEU A 1 176 ? 18.013 5.709 -20.318 1.00 75.62 176 LEU A C 1
ATOM 1408 O O . LEU A 1 176 ? 18.209 4.823 -21.148 1.00 75.62 176 LEU A O 1
ATOM 1412 N N . TYR A 1 177 ? 18.259 6.996 -20.548 1.00 75.50 177 TYR A N 1
ATOM 1413 C CA . TYR A 1 177 ? 18.775 7.498 -21.815 1.00 75.50 177 TYR A CA 1
ATOM 1414 C C . TYR A 1 177 ? 20.216 7.983 -21.660 1.00 75.50 177 TYR A C 1
ATOM 1416 O O . TYR A 1 177 ? 20.523 8.696 -20.704 1.00 75.50 177 TYR A O 1
ATOM 1424 N N . PHE A 1 178 ? 21.086 7.614 -22.601 1.00 70.12 178 PHE A N 1
ATOM 1425 C CA . PHE A 1 178 ? 22.527 7.889 -22.536 1.00 70.12 178 PHE A CA 1
ATOM 1426 C C . PHE A 1 178 ? 23.004 8.549 -23.824 1.00 70.12 178 PHE A C 1
ATOM 1428 O O . PHE A 1 178 ? 23.047 7.902 -24.861 1.00 70.12 178 PHE A O 1
ATOM 1435 N N . GLU A 1 179 ? 23.360 9.830 -23.786 1.00 66.50 179 GLU A N 1
ATOM 1436 C CA . GLU A 1 179 ? 23.746 10.588 -24.989 1.00 66.50 179 GLU A CA 1
ATOM 1437 C C . GLU A 1 179 ? 25.085 10.137 -25.600 1.00 66.50 179 GLU A C 1
ATOM 1439 O O . GLU A 1 179 ? 25.319 10.328 -26.789 1.00 66.50 179 GLU A O 1
ATOM 1444 N N . ASP A 1 180 ? 25.958 9.522 -24.807 1.00 66.12 180 ASP A N 1
ATOM 1445 C CA . ASP A 1 180 ? 27.347 9.198 -25.143 1.00 66.12 180 ASP A CA 1
ATOM 1446 C C . ASP A 1 180 ? 27.576 7.739 -25.569 1.00 66.12 180 ASP A C 1
ATOM 1448 O O . ASP A 1 180 ? 28.719 7.334 -25.790 1.00 66.12 180 ASP A O 1
ATOM 1452 N N . ARG A 1 181 ? 26.509 6.943 -25.711 1.00 58.47 181 ARG A N 1
ATOM 1453 C CA . ARG A 1 181 ? 26.594 5.516 -26.057 1.00 58.47 181 ARG A CA 1
ATOM 1454 C C . ARG A 1 181 ? 25.962 5.190 -27.402 1.00 58.47 181 ARG A C 1
ATOM 1456 O O . ARG A 1 181 ? 25.053 5.878 -27.851 1.00 58.47 181 ARG A O 1
ATOM 1463 N N . ALA A 1 182 ? 26.446 4.115 -28.029 1.00 56.47 182 ALA A N 1
ATOM 1464 C CA . ALA A 1 182 ? 25.953 3.645 -29.325 1.00 56.47 182 ALA A CA 1
ATOM 1465 C C . ALA A 1 182 ? 24.454 3.306 -29.282 1.00 56.47 182 ALA A C 1
ATOM 1467 O O . ALA A 1 182 ? 23.731 3.601 -30.233 1.00 56.47 182 ALA A O 1
ATOM 1468 N N . TYR A 1 183 ? 23.986 2.759 -28.155 1.00 57.03 183 TYR A N 1
ATOM 1469 C CA . TYR A 1 183 ? 22.570 2.615 -27.856 1.00 57.03 183 TYR A CA 1
ATOM 1470 C C . TYR A 1 183 ? 22.179 3.575 -26.730 1.00 57.03 183 TYR A C 1
ATOM 1472 O O . TYR A 1 183 ? 22.540 3.406 -25.566 1.00 57.03 183 TYR A O 1
ATOM 1480 N N . HIS A 1 184 ? 21.429 4.615 -27.085 1.00 64.81 184 HIS A N 1
ATOM 1481 C CA . HIS A 1 184 ? 21.051 5.699 -26.179 1.00 64.81 184 HIS A CA 1
ATOM 1482 C C . HIS A 1 184 ? 19.973 5.308 -25.150 1.00 64.81 184 HIS A C 1
ATOM 1484 O O . HIS A 1 184 ? 19.279 6.194 -24.657 1.00 64.81 184 HIS A O 1
ATOM 1490 N N . TYR A 1 185 ? 19.768 4.016 -24.862 1.00 68.19 185 TYR A N 1
ATOM 1491 C CA . TYR A 1 185 ? 18.603 3.519 -24.126 1.00 68.19 185 TYR A CA 1
ATOM 1492 C C . TYR A 1 185 ? 18.883 2.226 -23.342 1.00 68.19 185 TYR A C 1
ATOM 1494 O O . TYR A 1 185 ? 19.436 1.272 -23.881 1.00 68.19 185 TYR A O 1
ATOM 1502 N N . SER A 1 186 ? 18.428 2.161 -22.092 1.00 69.38 186 SER A N 1
ATOM 1503 C CA . SER A 1 186 ? 18.353 0.941 -21.279 1.00 69.38 186 SER A CA 1
ATOM 1504 C C . SER A 1 186 ? 17.105 0.980 -20.403 1.00 69.38 186 SER A C 1
ATOM 1506 O O . SER A 1 186 ? 16.688 2.059 -19.992 1.00 69.38 186 SER A O 1
ATOM 1508 N N . ASN A 1 187 ? 16.512 -0.170 -20.081 1.00 75.00 187 ASN A N 1
ATOM 1509 C CA . ASN A 1 187 ? 15.364 -0.243 -19.180 1.00 75.00 187 ASN A CA 1
ATOM 1510 C C . ASN A 1 187 ? 15.681 -1.104 -17.952 1.00 75.00 187 ASN A C 1
ATOM 1512 O O . ASN A 1 187 ? 16.150 -2.236 -18.060 1.00 75.00 187 ASN A O 1
ATOM 1516 N N . VAL A 1 188 ? 15.382 -0.587 -16.763 1.00 79.25 188 VAL A N 1
ATOM 1517 C CA . VAL A 1 188 ? 15.567 -1.308 -15.498 1.00 79.25 188 VAL A CA 1
ATOM 1518 C C . VAL A 1 188 ? 14.218 -1.516 -14.835 1.00 79.25 188 VAL A C 1
ATOM 1520 O O . VAL A 1 188 ? 13.463 -0.568 -14.638 1.00 79.25 188 VAL A O 1
ATOM 1523 N N . TYR A 1 189 ? 13.915 -2.754 -14.448 1.00 84.06 189 TYR A N 1
ATOM 1524 C CA . TYR A 1 189 ? 12.721 -3.051 -13.665 1.00 84.06 189 TYR A CA 1
ATOM 1525 C C . TYR A 1 189 ? 13.038 -3.063 -12.168 1.00 84.06 189 TYR A C 1
ATOM 1527 O O . TYR A 1 189 ? 13.834 -3.873 -11.693 1.00 84.06 189 TYR A O 1
ATOM 1535 N N . TYR A 1 190 ? 12.389 -2.180 -11.416 1.00 85.19 190 TYR A N 1
ATOM 1536 C CA . TYR A 1 190 ? 12.498 -2.068 -9.969 1.00 85.19 190 TYR A CA 1
ATOM 1537 C C . TYR A 1 190 ? 11.244 -2.651 -9.296 1.00 85.19 190 TYR A C 1
ATOM 1539 O O . TYR A 1 190 ? 10.207 -1.978 -9.252 1.00 85.19 190 TYR A O 1
ATOM 1547 N N . PRO A 1 191 ? 11.289 -3.896 -8.782 1.00 88.25 191 PRO A N 1
ATOM 1548 C CA . PRO A 1 191 ? 10.135 -4.523 -8.149 1.00 88.25 191 PRO A CA 1
ATOM 1549 C C . PRO A 1 191 ? 9.830 -3.858 -6.803 1.00 88.25 191 PRO A C 1
ATOM 1551 O O . PRO A 1 191 ? 10.713 -3.698 -5.964 1.00 88.25 191 PRO A O 1
ATOM 1554 N N . GLN A 1 192 ? 8.566 -3.504 -6.580 1.00 88.62 192 GLN A N 1
ATOM 1555 C CA . GLN A 1 192 ? 8.120 -2.832 -5.354 1.00 88.62 192 GLN A CA 1
ATOM 1556 C C . GLN A 1 192 ? 7.200 -3.707 -4.517 1.00 88.62 192 GLN A C 1
ATOM 1558 O O . GLN A 1 192 ? 7.304 -3.725 -3.293 1.00 88.62 192 GLN A O 1
ATOM 1563 N N . TYR A 1 193 ? 6.326 -4.466 -5.174 1.00 92.75 193 TYR A N 1
ATOM 1564 C CA . TYR A 1 193 ? 5.379 -5.338 -4.502 1.00 92.75 193 TYR A CA 1
ATOM 1565 C C . TYR A 1 193 ? 5.285 -6.677 -5.218 1.00 92.75 193 TYR A C 1
ATOM 1567 O O . TYR A 1 193 ? 5.364 -6.755 -6.444 1.00 92.75 193 TYR A O 1
ATOM 1575 N N . ALA A 1 194 ? 5.096 -7.743 -4.452 1.00 92.94 194 ALA A N 1
ATOM 1576 C CA . ALA A 1 194 ? 4.879 -9.072 -4.990 1.00 92.94 194 ALA A CA 1
ATOM 1577 C C . ALA A 1 194 ? 3.770 -9.785 -4.222 1.00 92.94 194 ALA A C 1
ATOM 1579 O O . ALA A 1 194 ? 3.583 -9.595 -3.022 1.00 92.94 194 ALA A O 1
ATOM 1580 N N . PHE A 1 195 ? 3.011 -10.609 -4.929 1.00 93.56 195 PHE A N 1
ATOM 1581 C CA . PHE A 1 195 ? 1.921 -11.401 -4.391 1.00 93.56 195 PHE A CA 1
ATOM 1582 C C . PHE A 1 195 ? 2.121 -12.858 -4.775 1.00 93.56 195 PHE A C 1
ATOM 1584 O O . PHE A 1 195 ? 2.340 -13.173 -5.944 1.00 93.56 195 PHE A O 1
ATOM 1591 N N . PHE A 1 196 ? 1.996 -13.745 -3.795 1.00 92.56 196 PHE A N 1
ATOM 1592 C CA . PHE A 1 196 ? 2.038 -15.182 -4.007 1.00 92.56 196 PHE A CA 1
ATOM 1593 C C . PHE A 1 196 ? 0.854 -15.855 -3.317 1.00 92.56 196 PHE A C 1
ATOM 1595 O O . PHE A 1 196 ? 0.689 -15.754 -2.103 1.00 92.56 196 PHE A O 1
ATOM 1602 N N . LYS A 1 197 ? 0.036 -16.570 -4.088 1.00 92.94 197 LYS A N 1
ATOM 1603 C CA . LYS A 1 197 ? -1.095 -17.361 -3.597 1.00 92.94 197 LYS A CA 1
ATOM 1604 C C . LYS A 1 197 ? -0.997 -18.785 -4.139 1.00 92.94 197 LYS A C 1
ATOM 1606 O O . LYS A 1 197 ? -1.182 -18.958 -5.347 1.00 92.94 197 LYS A O 1
ATOM 1611 N N . PRO A 1 198 ? -0.777 -19.798 -3.290 1.00 91.81 198 PRO A N 1
ATOM 1612 C CA . PRO A 1 198 ? -0.846 -21.197 -3.701 1.00 91.81 198 PRO A CA 1
ATOM 1613 C C . PRO A 1 198 ? -2.208 -21.571 -4.307 1.00 91.81 198 PRO A C 1
ATOM 1615 O O . PRO A 1 198 ? -3.217 -20.895 -4.093 1.00 91.81 198 PRO A O 1
ATOM 1618 N N . ALA A 1 199 ? -2.241 -22.656 -5.079 1.00 92.81 199 ALA A N 1
ATOM 1619 C CA . ALA A 1 199 ? -3.491 -23.206 -5.594 1.00 92.81 199 ALA A CA 1
ATOM 1620 C C . ALA A 1 199 ? -4.358 -23.746 -4.447 1.00 92.81 199 ALA A C 1
ATOM 1622 O O . ALA A 1 199 ? -3.851 -24.422 -3.557 1.00 92.81 199 ALA A O 1
ATOM 1623 N N . GLY A 1 200 ? -5.660 -23.453 -4.473 1.00 86.62 200 GLY A N 1
ATOM 1624 C CA . GLY A 1 200 ? -6.615 -23.877 -3.444 1.00 86.62 200 GLY A CA 1
ATOM 1625 C C . GLY A 1 200 ? -6.717 -22.929 -2.246 1.00 86.62 200 GLY A C 1
ATOM 1626 O O . GLY A 1 200 ? -7.687 -23.012 -1.494 1.00 86.62 200 GLY A O 1
ATOM 1627 N N . GLU A 1 201 ? -5.780 -21.990 -2.097 1.00 86.06 201 GLU A N 1
ATOM 1628 C CA . GLU A 1 201 ? -5.803 -21.002 -1.021 1.00 86.06 201 GLU A CA 1
ATOM 1629 C C . GLU A 1 201 ? -6.672 -19.794 -1.374 1.00 86.06 201 GLU A C 1
ATOM 1631 O O . GLU A 1 201 ? -6.615 -19.250 -2.479 1.00 86.06 201 GLU A O 1
ATOM 1636 N N . LYS A 1 202 ? -7.459 -19.316 -0.404 1.00 76.25 202 LYS A N 1
ATOM 1637 C CA . LYS A 1 202 ? -8.267 -18.094 -0.573 1.00 76.25 202 LYS A CA 1
ATOM 1638 C C . LYS A 1 202 ? -7.447 -16.815 -0.448 1.00 76.25 202 LYS A C 1
ATOM 1640 O O . LYS A 1 202 ? -7.860 -15.782 -0.965 1.00 76.25 202 LYS A O 1
ATOM 1645 N N . HIS A 1 203 ? -6.313 -16.872 0.243 1.00 79.31 203 HIS A N 1
ATOM 1646 C CA . HIS A 1 203 ? -5.480 -15.713 0.535 1.00 79.31 203 HIS A CA 1
ATOM 1647 C C . HIS A 1 203 ? -4.027 -15.993 0.173 1.00 79.31 203 HIS A C 1
ATOM 1649 O O . HIS A 1 203 ? -3.524 -17.089 0.395 1.00 79.31 203 HIS A O 1
ATOM 1655 N N . GLY A 1 204 ? -3.359 -14.986 -0.386 1.00 84.69 204 GLY A N 1
ATOM 1656 C CA . GLY A 1 204 ? -1.925 -15.030 -0.657 1.00 84.69 204 GLY A CA 1
ATOM 1657 C C . GLY A 1 204 ? -1.112 -14.141 0.278 1.00 84.69 204 GLY A C 1
ATOM 1658 O O . GLY A 1 204 ? -1.648 -13.266 0.973 1.00 84.69 204 GLY A O 1
ATOM 1659 N N . VAL A 1 205 ? 0.198 -14.354 0.242 1.00 88.81 205 VAL A N 1
ATOM 1660 C CA . VAL A 1 205 ? 1.217 -13.531 0.890 1.00 88.81 205 VAL A CA 1
ATOM 1661 C C . VAL A 1 205 ? 1.509 -12.329 0.004 1.00 88.81 205 VAL A C 1
ATOM 1663 O O . VAL A 1 205 ? 1.644 -12.462 -1.212 1.00 88.81 205 VAL A O 1
ATOM 1666 N N . VAL A 1 206 ? 1.594 -11.153 0.620 1.00 88.81 206 VAL A N 1
ATOM 1667 C CA . VAL A 1 206 ? 2.060 -9.931 -0.034 1.00 88.81 206 VAL A CA 1
ATOM 1668 C C . VAL A 1 206 ? 3.421 -9.577 0.533 1.00 88.81 206 VAL A C 1
ATOM 1670 O O . VAL A 1 206 ? 3.615 -9.622 1.744 1.00 88.81 206 VAL A O 1
ATOM 1673 N N . MET A 1 207 ? 4.335 -9.228 -0.355 1.00 89.94 207 MET A N 1
ATOM 1674 C CA . MET A 1 207 ? 5.703 -8.828 -0.069 1.00 89.94 207 MET A CA 1
ATOM 1675 C C . MET A 1 207 ? 5.877 -7.380 -0.523 1.00 89.94 207 MET A C 1
ATOM 1677 O O . MET A 1 207 ? 5.485 -7.050 -1.644 1.00 89.94 207 MET A O 1
ATOM 1681 N N . GLY A 1 208 ? 6.420 -6.527 0.344 1.00 85.44 208 GLY A N 1
ATOM 1682 C CA . GLY A 1 208 ? 6.861 -5.182 -0.011 1.00 85.44 208 GLY A CA 1
ATOM 1683 C C . GLY A 1 208 ? 8.338 -5.165 -0.421 1.00 85.44 208 GLY A C 1
ATOM 1684 O O . GLY A 1 208 ? 8.963 -6.226 -0.541 1.00 85.44 208 GLY A O 1
ATOM 1685 N N . PRO A 1 209 ? 8.933 -3.972 -0.604 1.00 82.00 209 PRO A N 1
ATOM 1686 C CA . PRO A 1 209 ? 10.294 -3.843 -1.120 1.00 82.00 209 PRO A CA 1
ATOM 1687 C C . PRO A 1 209 ? 11.330 -4.579 -0.264 1.00 82.00 209 PRO A C 1
ATOM 1689 O O . PRO A 1 209 ? 12.187 -5.280 -0.793 1.00 82.00 209 PRO A O 1
ATOM 1692 N N . ALA A 1 210 ? 11.222 -4.487 1.065 1.00 81.50 210 ALA A N 1
ATOM 1693 C CA . ALA A 1 210 ? 12.152 -5.147 1.977 1.00 81.50 210 ALA A CA 1
ATOM 1694 C C . ALA A 1 210 ? 12.049 -6.679 1.904 1.00 81.50 210 ALA A C 1
ATOM 1696 O O . ALA A 1 210 ? 13.070 -7.365 1.889 1.00 81.50 210 ALA A O 1
ATOM 1697 N N . GLU A 1 211 ? 10.835 -7.234 1.837 1.00 85.44 211 GLU A N 1
ATOM 1698 C CA . GLU A 1 211 ? 10.636 -8.677 1.666 1.00 85.44 211 GLU A CA 1
ATOM 1699 C C . GLU A 1 211 ? 11.182 -9.162 0.323 1.00 85.44 211 GLU A C 1
ATOM 1701 O O . GLU A 1 211 ? 11.832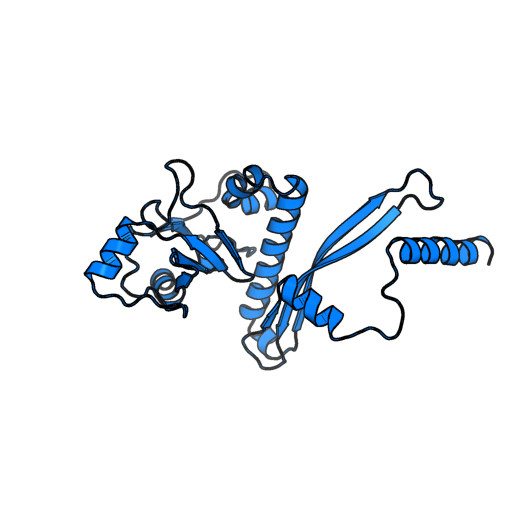 -10.204 0.281 1.00 85.44 211 GLU A O 1
ATOM 1706 N N . ILE A 1 212 ? 10.951 -8.405 -0.753 1.00 85.88 212 ILE A N 1
ATOM 1707 C CA . ILE A 1 212 ? 11.448 -8.731 -2.093 1.00 85.88 212 ILE A CA 1
ATOM 1708 C C . ILE A 1 212 ? 12.973 -8.698 -2.118 1.00 85.88 212 ILE A C 1
ATOM 1710 O O . ILE A 1 212 ? 13.585 -9.644 -2.603 1.00 85.88 212 ILE A O 1
ATOM 1714 N N . ILE A 1 213 ? 13.596 -7.655 -1.565 1.00 80.69 213 ILE A N 1
ATOM 1715 C CA . ILE A 1 213 ? 15.057 -7.545 -1.490 1.00 80.69 213 ILE A CA 1
ATOM 1716 C C . ILE A 1 213 ? 15.631 -8.743 -0.731 1.00 80.69 213 ILE A C 1
ATOM 1718 O O . ILE A 1 213 ? 16.484 -9.437 -1.278 1.00 80.69 213 ILE A O 1
ATOM 1722 N N . ARG A 1 214 ? 15.093 -9.066 0.454 1.00 82.56 214 ARG A N 1
ATOM 1723 C CA . ARG A 1 214 ? 15.517 -10.247 1.228 1.00 82.56 214 ARG A CA 1
ATOM 1724 C C . ARG A 1 214 ? 15.324 -11.551 0.451 1.00 82.56 214 ARG A C 1
ATOM 1726 O O . ARG A 1 214 ? 16.177 -12.436 0.504 1.00 82.56 214 ARG A O 1
ATOM 1733 N N . LEU A 1 215 ? 14.219 -11.695 -0.281 1.00 81.88 215 LEU A N 1
ATOM 1734 C CA . LEU A 1 215 ? 13.969 -12.874 -1.110 1.00 81.88 215 LEU A CA 1
ATOM 1735 C C . LEU A 1 215 ? 15.010 -12.996 -2.231 1.00 81.88 215 LEU A C 1
ATOM 1737 O O . LEU A 1 215 ? 15.557 -14.077 -2.437 1.00 81.88 215 LEU A O 1
ATOM 1741 N N . LEU A 1 216 ? 15.317 -11.893 -2.912 1.00 76.62 216 LEU A N 1
ATOM 1742 C CA . LEU A 1 216 ? 16.315 -11.866 -3.975 1.00 76.62 216 LEU A CA 1
ATOM 1743 C C . LEU A 1 216 ? 17.746 -12.055 -3.441 1.00 76.62 216 LEU A C 1
ATOM 1745 O O . LEU A 1 216 ? 18.590 -12.586 -4.148 1.00 76.62 216 LEU A O 1
ATOM 1749 N N . GLU A 1 217 ? 18.034 -11.625 -2.212 1.00 78.69 217 GLU A N 1
ATOM 1750 C CA . GLU A 1 217 ? 19.330 -11.833 -1.548 1.00 78.69 217 GLU A CA 1
ATOM 1751 C C . GLU A 1 217 ? 19.503 -13.269 -1.036 1.00 78.69 217 GLU A C 1
ATOM 1753 O O . GLU A 1 217 ? 20.596 -13.825 -1.108 1.00 78.69 217 GLU A O 1
ATOM 1758 N N . SER A 1 218 ? 18.426 -13.891 -0.544 1.00 78.12 218 SER A N 1
ATOM 1759 C CA . SER A 1 218 ? 18.431 -15.286 -0.067 1.00 78.12 218 SER A CA 1
ATOM 1760 C C . SER A 1 218 ? 18.539 -16.324 -1.185 1.00 78.12 218 SER A C 1
ATOM 1762 O O . SER A 1 218 ? 18.877 -17.476 -0.916 1.00 78.12 218 SER A O 1
ATOM 1764 N N . HIS A 1 219 ? 18.296 -15.917 -2.431 1.00 68.38 219 HIS A N 1
ATOM 1765 C CA . HIS A 1 219 ? 18.538 -16.718 -3.624 1.00 68.38 219 HIS A CA 1
ATOM 1766 C C . HIS A 1 219 ? 19.682 -16.076 -4.406 1.00 68.38 219 HIS A C 1
ATOM 1768 O O . HIS A 1 219 ? 19.417 -15.419 -5.414 1.00 68.38 219 HIS A O 1
ATOM 1774 N N . PRO A 1 220 ? 20.946 -16.227 -3.958 1.00 57.12 220 PRO A N 1
ATOM 1775 C CA . PRO A 1 220 ? 22.074 -15.791 -4.755 1.00 57.12 220 PRO A CA 1
ATOM 1776 C C . PRO A 1 220 ? 22.011 -16.576 -6.062 1.00 57.12 220 PRO A C 1
ATOM 1778 O O . PRO A 1 220 ? 22.310 -17.770 -6.104 1.00 57.12 220 PRO A O 1
ATOM 1781 N N . THR A 1 221 ? 21.553 -15.918 -7.125 1.00 55.81 221 THR A N 1
ATOM 1782 C CA . THR A 1 221 ? 21.736 -16.403 -8.485 1.00 55.81 221 THR A CA 1
ATOM 1783 C C . THR A 1 221 ? 23.209 -16.754 -8.609 1.00 55.81 221 THR A C 1
ATOM 1785 O O . THR A 1 221 ? 24.076 -15.938 -8.289 1.00 55.81 221 THR A O 1
ATOM 1788 N N . SER A 1 222 ? 23.492 -18.008 -8.958 1.00 50.81 222 SER A N 1
ATOM 1789 C CA . SER A 1 222 ? 24.851 -18.467 -9.200 1.00 50.81 222 SER A CA 1
ATOM 1790 C C . SER A 1 222 ? 25.486 -17.543 -10.241 1.00 50.81 222 SER A C 1
ATOM 1792 O O . SER A 1 222 ? 25.073 -17.585 -11.394 1.00 50.81 222 SER A O 1
ATOM 1794 N N . ALA A 1 223 ? 26.454 -16.736 -9.802 1.00 50.88 223 ALA A N 1
ATOM 1795 C CA . ALA A 1 223 ? 27.165 -15.712 -10.567 1.00 50.88 223 ALA A CA 1
ATOM 1796 C C . ALA A 1 223 ? 26.291 -14.556 -11.114 1.00 50.88 223 ALA A C 1
ATOM 1798 O O . ALA A 1 223 ? 25.258 -14.744 -11.741 1.00 50.88 223 ALA A O 1
ATOM 1799 N N . ASP A 1 224 ? 26.768 -13.335 -10.869 1.00 53.12 224 ASP A N 1
ATOM 1800 C CA . ASP A 1 224 ? 26.412 -12.097 -11.565 1.00 53.12 224 ASP A CA 1
ATOM 1801 C C . ASP A 1 224 ? 24.961 -11.596 -11.447 1.00 53.12 224 ASP A C 1
ATOM 1803 O O . ASP A 1 224 ? 24.186 -11.569 -12.400 1.00 53.12 224 ASP A O 1
ATOM 1807 N N . ARG A 1 225 ? 24.642 -10.971 -10.302 1.00 52.03 225 ARG A N 1
ATOM 1808 C CA . ARG A 1 225 ? 23.872 -9.719 -10.393 1.00 52.03 225 ARG A CA 1
ATOM 1809 C C . ARG A 1 225 ? 24.747 -8.740 -11.173 1.00 52.03 225 ARG A C 1
ATOM 1811 O O . ARG A 1 225 ? 25.655 -8.144 -10.597 1.00 52.03 225 ARG A O 1
ATOM 1818 N N . LEU A 1 226 ? 24.528 -8.652 -12.482 1.00 55.31 226 LEU A N 1
ATOM 1819 C CA . LEU A 1 226 ? 25.236 -7.707 -13.336 1.00 55.31 226 LEU A CA 1
ATOM 1820 C C . LEU A 1 226 ? 25.025 -6.305 -12.750 1.00 55.31 226 LEU A C 1
ATOM 1822 O O . LEU A 1 226 ? 23.891 -5.903 -12.472 1.00 55.31 226 LEU A O 1
ATOM 1826 N N . SER A 1 227 ? 26.118 -5.578 -12.507 1.00 63.94 227 SER A N 1
ATOM 1827 C CA . SER A 1 227 ? 26.019 -4.141 -12.263 1.00 63.94 227 SER A CA 1
ATOM 1828 C C . SER A 1 227 ? 25.314 -3.497 -13.453 1.00 63.94 227 SER A C 1
ATOM 1830 O O . SER A 1 227 ? 25.314 -4.053 -14.551 1.00 63.94 227 SER A O 1
ATOM 1832 N N . ILE A 1 228 ? 24.726 -2.318 -13.257 1.00 60.38 228 ILE A N 1
ATOM 1833 C CA . ILE A 1 228 ? 24.100 -1.605 -14.373 1.00 60.38 228 ILE A CA 1
ATOM 1834 C C . ILE A 1 228 ? 25.092 -1.410 -15.528 1.00 60.38 228 ILE A C 1
ATOM 1836 O O . ILE A 1 228 ? 24.737 -1.639 -16.676 1.00 60.38 228 ILE A O 1
ATOM 1840 N N . ASP A 1 229 ? 26.359 -1.149 -15.200 1.00 63.06 229 ASP A N 1
ATOM 1841 C CA . ASP A 1 229 ? 27.447 -1.054 -16.169 1.00 63.06 229 ASP A CA 1
ATOM 1842 C C . ASP A 1 229 ? 27.626 -2.356 -16.956 1.00 63.06 229 ASP A C 1
ATOM 1844 O O . ASP A 1 229 ? 27.695 -2.316 -18.178 1.00 63.06 229 ASP A O 1
ATOM 1848 N N . ARG A 1 230 ? 27.591 -3.516 -16.288 1.00 67.94 230 ARG A N 1
ATOM 1849 C CA . ARG A 1 230 ? 27.693 -4.823 -16.950 1.00 67.94 230 ARG A CA 1
ATOM 1850 C C . ARG A 1 230 ? 26.467 -5.198 -17.775 1.00 67.94 230 ARG A C 1
ATOM 1852 O O . ARG A 1 230 ? 26.615 -5.845 -18.808 1.00 67.94 230 ARG A O 1
ATOM 1859 N N . VAL A 1 231 ? 25.262 -4.832 -17.329 1.00 66.75 231 VAL A N 1
ATOM 1860 C CA . VAL A 1 231 ? 24.038 -5.007 -18.133 1.00 66.75 231 VAL A CA 1
ATOM 1861 C C . VAL A 1 231 ? 24.164 -4.202 -19.423 1.00 66.75 231 VAL A C 1
ATOM 1863 O O . VAL A 1 231 ? 23.825 -4.693 -20.494 1.00 66.75 231 VAL A O 1
ATOM 1866 N N . MET A 1 232 ? 24.694 -2.985 -19.326 1.00 64.00 232 MET A N 1
ATOM 1867 C CA . MET A 1 232 ? 24.892 -2.118 -20.480 1.00 64.00 232 MET A CA 1
ATOM 1868 C C . MET A 1 232 ? 26.012 -2.611 -21.406 1.00 64.00 232 MET A C 1
ATOM 1870 O O . MET A 1 232 ? 25.795 -2.655 -22.609 1.00 64.00 232 MET A O 1
ATOM 1874 N N . GLU A 1 233 ? 27.153 -3.054 -20.869 1.00 69.44 233 GLU A N 1
ATOM 1875 C CA . GLU A 1 233 ? 28.240 -3.673 -21.651 1.00 69.44 233 GLU A CA 1
ATOM 1876 C C . GLU A 1 233 ? 27.758 -4.921 -22.408 1.00 69.44 233 GLU A C 1
ATOM 1878 O O . GLU A 1 233 ? 28.049 -5.080 -23.588 1.00 69.44 233 GLU A O 1
ATOM 1883 N N . SER A 1 234 ? 26.956 -5.772 -21.758 1.00 68.75 234 SER A N 1
ATOM 1884 C CA . SER A 1 234 ? 26.416 -6.987 -22.388 1.00 68.75 234 SER A CA 1
ATOM 1885 C C . SER A 1 234 ? 25.463 -6.669 -23.547 1.00 68.75 234 SER A C 1
ATOM 1887 O O . SER A 1 234 ? 25.441 -7.395 -24.538 1.00 68.75 234 SER A O 1
ATOM 1889 N N . ASN A 1 235 ? 24.683 -5.587 -23.440 1.00 65.69 235 ASN A N 1
ATOM 1890 C CA . ASN A 1 235 ? 23.825 -5.127 -24.535 1.00 65.69 235 ASN A CA 1
ATOM 1891 C C . ASN A 1 235 ? 24.661 -4.589 -25.709 1.00 65.69 235 ASN A C 1
ATOM 1893 O O . ASN A 1 235 ? 24.373 -4.919 -26.857 1.00 65.69 235 ASN A O 1
ATOM 1897 N N . ASP A 1 236 ? 25.718 -3.818 -25.423 1.00 66.69 236 ASP A N 1
ATOM 1898 C CA . ASP A 1 236 ? 26.627 -3.289 -26.448 1.00 66.69 236 ASP A CA 1
ATOM 1899 C C . ASP A 1 236 ? 27.355 -4.425 -27.212 1.00 66.69 236 ASP A C 1
ATOM 1901 O O . ASP A 1 236 ? 27.554 -4.326 -28.425 1.00 66.69 236 ASP A O 1
ATOM 1905 N N . GLU A 1 237 ? 27.729 -5.517 -26.532 1.00 68.25 237 GLU A N 1
ATOM 1906 C CA . GLU A 1 237 ? 28.381 -6.696 -27.133 1.00 68.25 237 GLU A CA 1
ATOM 1907 C C . GLU A 1 237 ? 27.430 -7.532 -28.009 1.00 68.25 237 GLU A C 1
ATOM 1909 O O . GLU A 1 237 ? 27.783 -7.889 -29.137 1.00 68.25 237 GLU A O 1
ATOM 1914 N N . PHE A 1 238 ? 26.217 -7.820 -27.524 1.00 63.31 238 PHE A N 1
ATOM 1915 C CA . PHE A 1 238 ? 25.235 -8.649 -28.236 1.00 63.31 238 PHE A CA 1
ATOM 1916 C C . PHE A 1 238 ? 24.790 -8.014 -29.565 1.00 63.31 238 PHE A C 1
ATOM 1918 O O . PHE A 1 238 ? 24.575 -8.703 -30.562 1.00 63.31 238 PHE A O 1
ATOM 1925 N N . ASP A 1 239 ? 24.717 -6.685 -29.621 1.00 56.34 239 ASP A N 1
ATOM 1926 C CA . ASP A 1 239 ? 24.314 -5.972 -30.832 1.00 56.34 239 ASP A CA 1
ATOM 1927 C C . ASP A 1 239 ? 25.455 -5.828 -31.857 1.00 56.34 239 ASP A C 1
ATOM 1929 O O . ASP A 1 239 ? 25.191 -5.770 -33.062 1.00 56.34 239 ASP A O 1
ATOM 1933 N N . GLN A 1 240 ? 26.728 -5.851 -31.433 1.00 59.84 240 GLN A N 1
ATOM 1934 C CA . GLN A 1 240 ? 27.851 -5.984 -32.374 1.00 59.84 240 GLN A CA 1
ATOM 1935 C C . GLN A 1 240 ? 27.830 -7.341 -33.084 1.00 59.84 240 GLN A C 1
ATOM 1937 O O . GLN A 1 240 ? 28.098 -7.402 -34.285 1.00 59.84 240 GLN A O 1
ATOM 1942 N N . GLU A 1 241 ? 27.457 -8.415 -32.386 1.00 58.56 241 GLU A N 1
ATOM 1943 C CA . GLU A 1 241 ? 27.244 -9.723 -33.015 1.00 58.56 241 GLU A CA 1
ATOM 1944 C C . GLU A 1 241 ? 26.107 -9.696 -34.048 1.00 58.56 241 GLU A C 1
ATOM 1946 O O . GLU A 1 241 ? 26.220 -10.341 -35.085 1.00 58.56 241 GLU A O 1
ATOM 1951 N N . ILE A 1 242 ? 25.044 -8.915 -33.829 1.00 56.28 242 ILE A N 1
ATOM 1952 C CA . ILE A 1 242 ? 23.928 -8.781 -34.784 1.00 56.28 242 ILE A CA 1
ATOM 1953 C C . ILE A 1 242 ? 24.296 -7.901 -35.990 1.00 56.28 242 ILE A C 1
ATOM 1955 O O . ILE A 1 242 ? 23.835 -8.152 -37.103 1.00 56.28 242 ILE A O 1
ATOM 1959 N N . LEU A 1 243 ? 25.109 -6.858 -35.796 1.00 49.50 243 LEU A N 1
ATOM 1960 C CA . LEU A 1 243 ? 25.514 -5.939 -36.869 1.00 49.50 243 LEU A CA 1
ATOM 1961 C C . LEU A 1 243 ? 26.618 -6.502 -37.777 1.00 49.50 243 LEU A C 1
ATOM 1963 O O . LEU A 1 243 ? 26.732 -6.069 -38.926 1.00 49.50 243 LEU A O 1
ATOM 1967 N N . PHE A 1 244 ? 27.430 -7.435 -37.276 1.00 52.3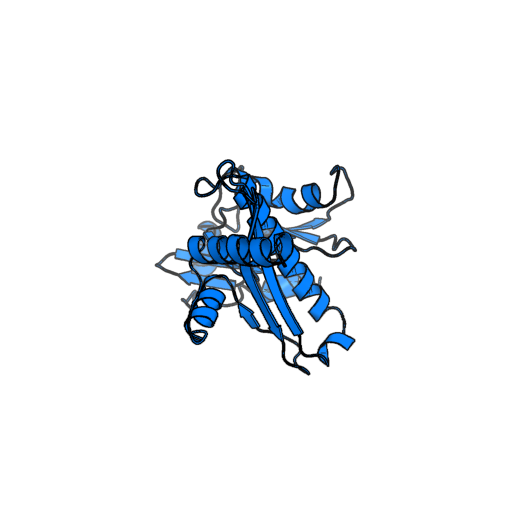8 244 PHE A N 1
ATOM 1968 C CA . PHE A 1 244 ? 28.582 -7.994 -37.993 1.00 52.38 244 PHE A CA 1
ATOM 1969 C C . PHE A 1 244 ? 28.526 -9.521 -38.201 1.00 52.38 244 PHE A C 1
ATOM 1971 O O . PHE A 1 244 ? 29.491 -10.081 -38.731 1.00 52.38 244 PHE A O 1
ATOM 1978 N N . GLY A 1 245 ? 27.428 -10.178 -37.807 1.00 47.16 245 GLY A N 1
ATOM 1979 C CA . GLY A 1 245 ? 27.164 -11.619 -37.962 1.00 47.16 245 GLY A CA 1
ATOM 1980 C C . GLY A 1 245 ? 26.286 -11.994 -39.151 1.00 47.16 245 GLY A C 1
ATOM 1981 O O . GLY A 1 245 ? 25.429 -11.181 -39.564 1.00 47.16 245 GLY A O 1
#

Foldseek 3Di:
DVLVVVLQQAFWWADDPNFIKTWGFCVAQLLADDPDDPQWHKDQALQFFPDDPVGSFDFPDDDLGTTMGGGHVVLVVVCVVVVNDHYRDIDRCHPSDDCVRIDIGGDDDDDDPDDLCVNCVSCVCVLVPDPPDDSVVSSVVSVQSSVVVNVQVVCLVDPVNLQDWDKDWTFDWDWA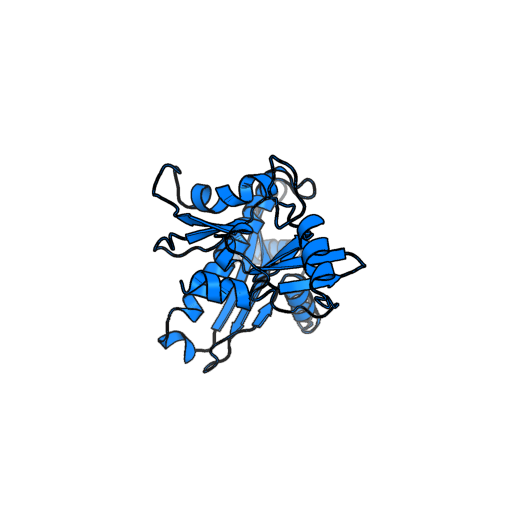ACPPDPGRIDIDTQTAKMWTDGGNDSGIDIDGNVRVVVVCVVPPDPDDPDDPVRVVVVVVVVVVVVVVD

Sequence (245 aa):
MAEYAYAKSRVLVFRHNGKVFLEIPNRLIGIHSSIEPYPVKVRLKPSLVQGGTECPGLMTEEKPRSVMFEIHPEILQTLETKGRKITEEPAPLGDDLRPQDFDFLWVSSIPYPDDLTRRLHPLMHEIVSRLDYPPMVTIANVNTWIEFNRFIDAIHAIPEVVSKGIFGVSGLTVDLYFEDRAYHYSNVYYPQYAFFKPAGEKHGVVMGPAEIIRLLESHPTSADRLSIDRVMESNDEFDQEILFG

Mean predicted aligned error: 15.08 Å

Secondary structure (DSSP, 8-state):
-HHHHHHHHH-EEEEETTEEEEEEETTTTT----SS---EEEEE-TTTBS-BTTBS--EEEEETTEEEEEBPHHHHHHHHHTT----SS-EE-GGGS-TTTEEEEE------SSHHHHHHGGGHHHHHH--SS-HHHHHHHHHHHHHHHHHHHHHHH-GGGGGS-EEEEEEEEEEEE-TTSSS-EEEEEEEEEEEEE-TT-S--EEE-HHHHHHHHHHS--SS----HHHHHHHHHHHHHHHHH-

Radius of gyration: 22.09 Å; Cα contacts (8 Å, |Δi|>4): 336; chains: 1; bounding box: 53×46×68 Å

pLDDT: mean 72.53, std 14.27, range [34.91, 93.56]